Protein AF-A0A7S9DZ00-F1 (afdb_monomer_lite)

Sequence (325 aa):
MKSLDVVNGHVDAVPHQVNADFAEMVKDGAFKKVSASWYMPDHPGNPKPGAMYLRHVGFLGAQPPAIKGLRGAEFAEDEDHDSLIVNFEESLADAITLDGIGGVFKRLREFLIDKFSREEADAVVPDYVIQDLQDAAKHKAVNAEPFLPHNYNENQTGEPMTLEELQAQVAQLQADNATLTATNAQLTTDNANFAEQKKAIRTQAIEAGLDKLIADGKLASGNKAQALAFCEAMEAGAQMFEFGEGDEKTQATGADALITFLGTQSAVDFKEQSAGERIPAKPFTAQELAAKALEFQEAEKAQGRVIHISQAVNAVQKQQLEQAE

Organism: NCBI:txid2785918

pLDDT: mean 75.0, std 16.8, range [32.34, 96.25]

Foldseek 3Di:
DPDWDQDPNDIDDDDPDDDPVRVVCVVVCQQVKKKWKWADLCHPPHPHHNDIGTDDIDGDHHDDPPDPPDDPPPPPPPVPVGMDMDIPDLALVQLVVLLVVLVVLVVVLVVCVVVHPNVVSCVVRNPVVSVVSNVVSVVSNVPHDPPPPPPPPVPPPDDDDDPVNVVVVVVVVVVVVVVVVVVVVVVVVVVVVVVVVVLVVVLVVLLVLLVVCVVVLLDPPVCSVVLSVVLSVQPVPVDWDWDDDDPPIDTDGPSRVVSVVSVPDDRPPPPPPPVPPLPLQPDDDPVRLQVQLVVQQVVCVVVVHHDDSVVSSVVVVVVSNVVSD

Structure (mmCIF, N/CA/C/O backbone):
data_AF-A0A7S9DZ00-F1
#
_entry.id   AF-A0A7S9DZ00-F1
#
loop_
_atom_site.group_PDB
_atom_site.id
_atom_site.type_symbol
_atom_site.label_atom_id
_atom_site.label_alt_id
_atom_site.label_comp_id
_atom_site.label_asym_id
_atom_site.label_entity_id
_atom_site.label_seq_id
_atom_site.pdbx_PDB_ins_code
_atom_site.Cartn_x
_atom_site.Cartn_y
_atom_site.Cartn_z
_atom_site.occupancy
_atom_site.B_iso_or_equiv
_atom_site.auth_seq_id
_atom_site.auth_comp_id
_atom_site.auth_asym_id
_atom_site.auth_atom_id
_atom_site.pdbx_PDB_model_num
ATOM 1 N N . MET A 1 1 ? -31.127 -35.474 23.832 1.00 62.62 1 MET A N 1
ATOM 2 C CA . MET A 1 1 ? -32.342 -34.806 24.355 1.00 62.62 1 MET A CA 1
ATOM 3 C C . MET A 1 1 ? -33.435 -35.835 24.580 1.00 62.62 1 MET A C 1
ATOM 5 O O . MET A 1 1 ? -33.375 -36.885 23.953 1.00 62.62 1 MET A O 1
ATOM 9 N N . LYS A 1 2 ? -34.374 -35.567 25.491 1.00 62.88 2 LYS A N 1
ATOM 10 C CA . LYS A 1 2 ? -35.518 -36.433 25.806 1.00 62.88 2 LYS A CA 1
ATOM 11 C C . LYS A 1 2 ? -36.761 -36.070 24.982 1.00 62.88 2 LYS A C 1
ATOM 13 O O . LYS A 1 2 ? -37.421 -36.980 24.497 1.00 62.88 2 LYS A O 1
ATOM 18 N N . SER A 1 3 ? -37.042 -34.782 24.783 1.00 71.44 3 SER A N 1
ATOM 19 C CA . SER A 1 3 ? -38.054 -34.290 23.835 1.00 71.44 3 SER A CA 1
ATOM 20 C C . SER A 1 3 ? -37.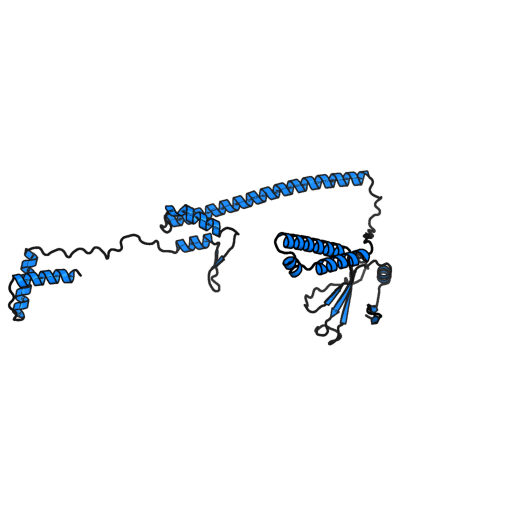683 -32.903 23.305 1.00 71.44 3 SER A C 1
ATOM 22 O O . SER A 1 3 ? -36.816 -32.230 23.869 1.00 71.44 3 SER A O 1
ATOM 24 N N . LEU A 1 4 ? -38.303 -32.526 22.189 1.00 72.81 4 LEU A N 1
ATOM 25 C CA . LEU A 1 4 ? -38.222 -31.211 21.565 1.00 72.81 4 LEU A CA 1
ATOM 26 C C . LEU A 1 4 ? -39.632 -30.876 21.077 1.00 72.81 4 LEU A C 1
ATOM 28 O O . LEU A 1 4 ? -40.142 -31.562 20.191 1.00 72.81 4 LEU A O 1
ATOM 32 N N . ASP A 1 5 ? -40.242 -29.858 21.662 1.00 76.00 5 ASP A N 1
ATOM 33 C CA . ASP A 1 5 ? -41.642 -29.506 21.457 1.00 76.00 5 ASP A CA 1
ATOM 34 C C . ASP A 1 5 ? -41.750 -28.027 21.066 1.00 76.00 5 ASP A C 1
ATOM 36 O O . ASP A 1 5 ? -40.963 -27.196 21.510 1.00 76.00 5 ASP A O 1
ATOM 40 N N . VAL A 1 6 ? -42.710 -27.682 20.206 1.00 72.81 6 VAL A N 1
ATOM 41 C CA . VAL A 1 6 ? -43.002 -26.280 19.873 1.00 72.81 6 VAL A CA 1
ATOM 42 C C . VAL A 1 6 ? -44.243 -25.867 20.647 1.00 72.81 6 VAL A C 1
ATOM 44 O O . VAL A 1 6 ? -45.344 -26.336 20.354 1.00 72.81 6 VAL A O 1
ATOM 47 N N . VAL A 1 7 ? -44.071 -24.996 21.637 1.00 70.56 7 VAL A N 1
ATOM 48 C CA . VAL A 1 7 ? -45.139 -24.541 22.531 1.00 70.56 7 VAL A CA 1
ATOM 49 C C . VAL A 1 7 ? -45.254 -23.025 22.409 1.00 70.56 7 VAL A C 1
ATOM 51 O O . VAL A 1 7 ? -44.295 -22.298 22.634 1.00 70.56 7 VAL A O 1
ATOM 54 N N . ASN A 1 8 ? -46.432 -22.527 22.019 1.00 60.72 8 ASN A N 1
ATOM 55 C CA . ASN A 1 8 ? -46.719 -21.088 21.889 1.00 60.72 8 ASN A CA 1
ATOM 56 C C . ASN A 1 8 ? -45.723 -20.299 21.008 1.00 60.72 8 ASN A C 1
ATOM 58 O O . ASN A 1 8 ? -45.451 -19.135 21.277 1.00 60.72 8 ASN A O 1
ATOM 62 N N . GLY A 1 9 ? -45.176 -20.923 19.958 1.00 62.88 9 GLY A N 1
ATOM 63 C CA . GLY A 1 9 ? -44.187 -20.290 19.073 1.00 62.88 9 GLY A CA 1
ATOM 64 C C . GLY A 1 9 ? -42.746 -20.314 19.598 1.00 62.88 9 GLY A C 1
ATOM 65 O O . GLY A 1 9 ? -41.853 -19.821 18.915 1.00 62.88 9 GLY A O 1
ATOM 66 N N . HIS A 1 10 ? -42.507 -20.927 20.759 1.00 58.19 10 HIS A N 1
ATOM 67 C CA . HIS A 1 10 ? -41.181 -21.178 21.316 1.00 58.19 10 HIS A CA 1
ATOM 68 C C . HIS A 1 10 ? -40.795 -22.649 21.154 1.00 58.19 10 HIS A C 1
ATOM 70 O O . HIS A 1 10 ? -41.655 -23.529 21.097 1.00 58.19 10 HIS A O 1
ATOM 76 N N . VAL A 1 11 ? -39.492 -22.909 21.048 1.00 70.75 11 VAL A N 1
ATOM 77 C CA . VAL A 1 11 ? -38.936 -24.262 20.974 1.00 70.75 11 VAL A CA 1
ATOM 78 C C . VAL A 1 11 ? -38.487 -24.671 22.372 1.00 70.75 11 VAL A C 1
ATOM 80 O O . VAL A 1 11 ? -37.477 -24.175 22.870 1.00 70.75 11 VAL A O 1
ATOM 83 N N . ASP A 1 12 ? -39.217 -25.602 22.973 1.00 73.38 12 ASP A N 1
ATOM 84 C CA . ASP A 1 12 ? -38.919 -26.169 24.281 1.00 73.38 12 ASP A CA 1
ATOM 85 C C . ASP A 1 12 ? -38.123 -27.459 24.110 1.00 73.38 12 ASP A C 1
ATOM 87 O O . ASP A 1 12 ? -38.528 -28.395 23.417 1.00 73.38 12 ASP A O 1
ATOM 91 N N . ALA A 1 13 ? -36.963 -27.518 24.753 1.00 72.94 13 ALA A N 1
ATOM 92 C CA . ALA A 1 13 ? -36.009 -28.596 24.569 1.00 72.94 13 ALA A CA 1
ATOM 93 C C . ALA A 1 13 ? -35.703 -29.246 25.926 1.00 72.94 13 ALA A C 1
ATOM 95 O O . ALA A 1 13 ? -35.143 -28.609 26.819 1.00 72.94 13 ALA A O 1
ATOM 96 N N . VAL A 1 14 ? -36.077 -30.519 26.102 1.00 75.06 14 VAL A N 1
ATOM 97 C CA . VAL A 1 14 ? -35.919 -31.229 27.380 1.00 75.06 14 VAL A CA 1
ATOM 98 C C . VAL A 1 14 ? -34.631 -32.058 27.354 1.00 75.06 14 VAL A C 1
ATOM 100 O O . VAL A 1 14 ? -34.556 -33.069 26.642 1.00 75.06 14 VAL A O 1
ATOM 103 N N . PRO A 1 15 ? -33.592 -31.692 28.124 1.00 69.56 15 PRO A N 1
ATOM 104 C CA . PRO A 1 15 ? -32.364 -32.476 28.207 1.00 69.56 15 PRO A CA 1
ATOM 105 C C . PRO A 1 15 ? -32.609 -33.843 28.868 1.00 69.56 15 PRO A C 1
ATOM 107 O O . PRO A 1 15 ? -33.493 -34.019 29.700 1.00 69.56 15 PRO A O 1
ATOM 110 N N . HIS A 1 16 ? -31.818 -34.848 28.477 1.00 66.12 16 HIS A N 1
ATOM 111 C CA . HIS A 1 16 ? -31.951 -36.211 29.014 1.00 66.12 16 HIS A CA 1
ATOM 112 C C . HIS A 1 16 ? -31.284 -36.361 30.390 1.00 66.12 16 HIS A C 1
ATOM 114 O O . HIS A 1 16 ? -31.774 -37.091 31.247 1.00 66.12 16 HIS A O 1
ATOM 120 N N . GLN A 1 17 ? -30.163 -35.671 30.592 1.00 66.38 17 GLN A N 1
ATOM 121 C CA . GLN A 1 17 ? -29.412 -35.607 31.841 1.00 66.38 17 GLN A CA 1
ATOM 122 C C . GLN A 1 17 ? -28.934 -34.171 32.020 1.00 66.38 17 GLN A C 1
ATOM 124 O O . GLN A 1 17 ? -28.473 -33.555 31.060 1.00 66.38 17 GLN A O 1
ATOM 129 N N . VAL A 1 18 ? -29.058 -33.653 33.238 1.00 69.56 18 VAL A N 1
ATOM 130 C CA . VAL A 1 18 ? -28.593 -32.318 33.617 1.00 69.56 18 VAL A CA 1
ATOM 131 C C . VAL A 1 18 ? -27.864 -32.452 34.945 1.00 69.56 18 VAL A C 1
ATOM 133 O O . VAL A 1 18 ? -28.342 -33.147 35.841 1.00 69.56 18 VAL A O 1
ATOM 136 N N . ASN A 1 19 ? -26.692 -31.833 35.056 1.00 74.62 19 ASN A N 1
ATOM 137 C CA . ASN A 1 19 ? -25.989 -31.719 36.329 1.00 74.62 19 ASN A CA 1
ATOM 138 C C . ASN A 1 19 ? -26.750 -30.740 37.249 1.00 74.62 19 ASN A C 1
ATOM 140 O O . ASN A 1 19 ? -27.279 -29.742 36.766 1.00 74.62 19 ASN A O 1
ATOM 144 N N . ALA A 1 20 ? -26.821 -31.033 38.550 1.00 73.38 20 ALA A N 1
ATOM 145 C CA . ALA A 1 20 ? -27.594 -30.230 39.500 1.00 73.38 20 ALA A CA 1
ATOM 146 C C . ALA A 1 20 ? -27.096 -28.775 39.594 1.00 73.38 20 ALA A C 1
ATOM 148 O O . ALA A 1 20 ? -27.911 -27.862 39.504 1.00 73.38 20 ALA A O 1
ATOM 149 N N . ASP A 1 21 ? -25.780 -28.565 39.650 1.00 68.50 21 ASP A N 1
ATOM 150 C CA . ASP A 1 21 ? -25.159 -27.236 39.723 1.00 68.50 21 ASP A CA 1
ATOM 151 C C . ASP A 1 21 ? -25.441 -26.434 38.445 1.00 68.50 21 ASP A C 1
ATOM 153 O O . ASP A 1 21 ? -25.768 -25.251 38.485 1.00 68.50 21 ASP A O 1
ATOM 157 N N . PHE A 1 22 ? -25.396 -27.097 37.284 1.00 70.00 22 PHE A N 1
ATOM 158 C CA . PHE A 1 22 ? -25.765 -26.473 36.012 1.00 70.00 22 PHE A CA 1
ATOM 159 C C . PHE A 1 22 ? -27.258 -26.112 35.956 1.00 70.00 22 PHE A C 1
ATOM 161 O O . PHE A 1 22 ? -27.615 -25.054 35.444 1.00 70.00 22 PHE A O 1
ATOM 168 N N . ALA A 1 23 ? -28.140 -26.967 36.484 1.00 72.88 23 ALA A N 1
ATOM 169 C CA . ALA A 1 23 ? -29.573 -26.690 36.532 1.00 72.88 23 ALA A CA 1
ATOM 170 C C . ALA A 1 23 ? -29.892 -25.477 37.421 1.00 72.88 23 ALA A C 1
ATOM 172 O O . ALA A 1 23 ? -30.744 -24.669 37.052 1.00 72.88 23 ALA A O 1
ATOM 173 N N . GLU A 1 24 ? -29.194 -25.328 38.551 1.00 70.56 24 GLU A N 1
ATOM 174 C CA . GLU A 1 24 ? -29.293 -24.138 39.401 1.00 70.56 24 GLU A CA 1
ATOM 175 C C . GLU A 1 24 ? -28.754 -22.897 38.685 1.00 70.56 24 GLU A C 1
ATOM 177 O O . GLU A 1 24 ? -29.472 -21.911 38.586 1.00 70.56 24 GLU A O 1
ATOM 182 N N . MET A 1 25 ? -27.586 -22.966 38.039 1.00 65.50 25 MET A N 1
ATOM 183 C CA . MET A 1 25 ? -27.035 -21.841 37.268 1.00 65.50 25 MET A CA 1
ATOM 184 C C . MET A 1 25 ? -27.939 -21.382 36.111 1.00 65.50 25 MET A C 1
ATOM 186 O O . MET A 1 25 ? -28.046 -20.185 35.844 1.00 65.50 25 MET A O 1
ATOM 190 N N . VAL A 1 26 ? -28.607 -22.308 35.414 1.00 68.88 26 VAL A N 1
ATOM 191 C CA . VAL A 1 26 ? -29.599 -21.962 34.380 1.00 68.88 26 VAL A CA 1
ATOM 192 C C . VAL A 1 26 ? -30.829 -21.306 35.007 1.00 68.88 26 VAL A C 1
ATOM 194 O O . VAL A 1 26 ? -31.325 -20.314 34.476 1.00 68.88 26 VAL A O 1
ATOM 197 N N . LYS A 1 27 ? -31.305 -21.819 36.147 1.00 70.94 27 LYS A N 1
ATOM 198 C CA . LYS A 1 27 ? -32.449 -21.256 36.878 1.00 70.94 27 LYS A CA 1
ATOM 199 C C . LYS A 1 27 ? -32.151 -19.865 37.451 1.00 70.94 27 LYS A C 1
ATOM 201 O O . LYS A 1 27 ? -33.034 -19.012 37.438 1.00 70.94 27 LYS A O 1
ATOM 206 N N . ASP A 1 28 ? -30.918 -19.638 37.886 1.00 69.00 28 ASP A N 1
ATOM 207 C CA . ASP A 1 28 ? -30.427 -18.374 38.440 1.00 69.00 28 ASP A CA 1
ATOM 208 C C . ASP A 1 28 ? -30.023 -17.367 37.346 1.00 69.00 28 ASP A C 1
ATOM 210 O O . ASP A 1 28 ? -29.590 -16.254 37.641 1.00 69.00 28 ASP A O 1
ATOM 214 N N . GLY A 1 29 ? -30.173 -17.731 36.065 1.00 64.38 29 GLY A N 1
ATOM 215 C CA . GLY A 1 29 ? -29.914 -16.839 34.934 1.00 64.38 29 GLY A CA 1
ATOM 216 C C . GLY A 1 29 ? -28.429 -16.566 34.672 1.00 64.38 29 GLY A C 1
ATOM 217 O O . GLY A 1 29 ? -28.091 -15.571 34.029 1.00 64.38 29 GLY A O 1
ATOM 218 N N . ALA A 1 30 ? -27.527 -17.439 35.135 1.00 64.12 30 ALA A N 1
ATOM 219 C CA . ALA A 1 30 ? -26.082 -17.287 34.946 1.00 64.12 30 ALA A CA 1
ATOM 220 C C . ALA A 1 30 ? -25.666 -17.353 33.462 1.00 64.12 30 ALA A C 1
ATOM 222 O O . ALA A 1 30 ? -24.668 -16.757 33.055 1.00 64.12 30 ALA A O 1
ATOM 223 N N . PHE A 1 31 ? -26.447 -18.046 32.630 1.00 63.91 31 PHE A N 1
ATOM 224 C CA . PHE A 1 31 ? -26.209 -18.172 31.194 1.00 63.91 31 PHE A CA 1
ATOM 225 C C . PHE A 1 31 ? -27.125 -17.232 30.410 1.00 63.91 31 PHE A C 1
ATOM 227 O O . PHE A 1 31 ? -28.234 -17.596 30.027 1.00 63.91 31 PHE A O 1
ATOM 234 N N . LYS A 1 32 ? -26.646 -16.008 30.168 1.00 61.62 32 LYS A N 1
ATOM 235 C CA . LYS A 1 32 ? -27.419 -14.964 29.474 1.00 61.62 32 LYS A CA 1
ATOM 236 C C . LYS A 1 32 ? -27.574 -15.202 27.973 1.00 61.62 32 LYS A C 1
ATOM 238 O O . LYS A 1 32 ? -28.517 -14.693 27.381 1.00 61.62 32 LYS A O 1
ATOM 243 N N . LYS A 1 33 ? -26.655 -15.946 27.352 1.00 64.31 33 LYS A N 1
ATOM 244 C CA . LYS A 1 33 ? -26.698 -16.241 25.919 1.00 64.31 33 LYS A CA 1
ATOM 245 C C . LYS A 1 33 ? -26.966 -17.720 25.723 1.00 64.31 33 LYS A C 1
ATOM 247 O O . LYS A 1 33 ? -26.139 -18.555 26.085 1.00 64.31 33 LYS A O 1
ATOM 252 N N . VAL A 1 34 ? -28.114 -18.030 25.138 1.00 69.94 34 VAL A N 1
ATOM 253 C CA . VAL A 1 34 ? -28.475 -19.392 24.750 1.00 69.94 34 VAL A CA 1
ATOM 254 C C . VAL A 1 34 ? -28.556 -19.429 23.232 1.00 69.94 34 VAL A C 1
ATOM 256 O O . VAL A 1 34 ? -29.264 -18.627 22.625 1.00 69.94 34 VAL A O 1
ATOM 259 N N . SER A 1 35 ? -27.806 -20.330 22.609 1.00 68.50 35 SER A N 1
ATOM 260 C CA . SER A 1 35 ? -27.828 -20.546 21.164 1.00 68.50 35 SER A CA 1
ATOM 261 C C . SER A 1 35 ? -28.183 -21.991 20.855 1.00 68.50 35 SER A C 1
ATOM 263 O O . SER A 1 35 ? -27.880 -22.907 21.620 1.00 68.50 35 SER A O 1
ATOM 265 N N . ALA A 1 36 ? -28.845 -22.208 19.725 1.00 73.56 36 ALA A N 1
ATOM 266 C CA . ALA A 1 36 ? -29.184 -23.541 19.248 1.00 73.56 36 ALA A CA 1
ATOM 267 C C . ALA A 1 36 ? -28.526 -23.781 17.888 1.00 73.56 36 ALA A C 1
ATOM 269 O O . ALA A 1 36 ? -28.677 -22.974 16.969 1.00 73.56 36 ALA A O 1
ATOM 270 N N . SER A 1 37 ? -27.810 -24.897 17.768 1.00 72.31 37 SER A N 1
ATOM 271 C CA . SER A 1 37 ? -27.223 -25.366 16.514 1.00 72.31 37 SER A CA 1
ATOM 272 C C . SER A 1 37 ? -28.051 -26.517 15.959 1.00 72.31 37 SER A C 1
ATOM 274 O O . SER A 1 37 ? -28.384 -27.460 16.686 1.00 72.31 37 SER A O 1
ATOM 276 N N . TRP A 1 38 ? -28.370 -26.452 14.670 1.00 76.75 38 TRP A N 1
ATOM 277 C CA . TRP A 1 38 ? -29.240 -27.408 13.991 1.00 76.75 38 TRP A CA 1
ATOM 278 C C . TRP A 1 38 ? -28.519 -28.092 12.832 1.00 76.75 38 TRP A C 1
ATOM 280 O O . TRP A 1 38 ? -27.794 -27.448 12.077 1.00 76.75 38 TRP A O 1
ATOM 290 N N . TYR A 1 39 ? -28.776 -29.389 12.660 1.00 76.62 39 TYR A N 1
ATOM 291 C CA . TYR A 1 39 ? -28.548 -30.068 11.390 1.00 76.62 39 TYR A CA 1
ATOM 292 C C . TYR A 1 39 ? -29.678 -29.728 10.421 1.00 76.62 39 TYR A C 1
ATOM 294 O O . TYR A 1 39 ? -30.860 -29.845 10.770 1.00 76.62 39 TYR A O 1
ATOM 302 N N . MET A 1 40 ? -29.311 -29.352 9.198 1.00 78.94 40 MET A N 1
ATOM 303 C CA . MET A 1 40 ? -30.264 -29.162 8.108 1.00 78.94 40 MET A CA 1
ATOM 304 C C . MET A 1 40 ? -30.851 -30.501 7.626 1.00 78.94 40 MET A C 1
ATOM 306 O O . MET A 1 40 ? -30.222 -31.550 7.810 1.00 78.94 40 MET A O 1
ATOM 310 N N . PRO A 1 41 ? -32.050 -30.499 7.005 1.00 79.06 41 PRO A N 1
ATOM 311 C CA . PRO A 1 41 ? -32.715 -31.715 6.523 1.00 79.06 41 PRO A CA 1
ATOM 312 C C . PRO A 1 41 ? -31.854 -32.586 5.600 1.00 79.06 41 PRO A C 1
ATOM 314 O O . PRO A 1 41 ? -31.958 -33.811 5.663 1.00 79.06 41 PRO A O 1
ATOM 317 N N . ASP A 1 42 ? -30.993 -31.951 4.804 1.00 78.19 42 ASP A N 1
ATOM 318 C CA . ASP A 1 42 ? -30.166 -32.593 3.777 1.00 78.19 42 ASP A CA 1
ATOM 319 C C . ASP A 1 42 ? -28.748 -32.941 4.269 1.00 78.19 42 ASP A C 1
ATOM 321 O O . ASP A 1 42 ? -27.953 -33.521 3.532 1.00 78.19 42 ASP A O 1
ATOM 325 N N . HIS A 1 43 ? -28.420 -32.621 5.527 1.00 74.44 43 HIS A N 1
ATOM 326 C CA . HIS A 1 43 ? -27.077 -32.818 6.063 1.00 74.44 43 HIS A CA 1
ATOM 327 C C . HIS A 1 43 ? -26.769 -34.322 6.243 1.00 74.44 43 HIS A C 1
ATOM 329 O O . HIS A 1 43 ? -27.526 -35.019 6.928 1.00 74.44 43 HIS A O 1
ATOM 335 N N . PRO A 1 44 ? -25.639 -34.846 5.724 1.00 75.31 44 PRO A N 1
ATOM 336 C CA . PRO A 1 44 ? -25.329 -36.283 5.739 1.00 75.31 44 PRO A CA 1
ATOM 337 C C . PRO A 1 44 ? -25.175 -36.855 7.157 1.00 75.31 44 PRO A C 1
ATOM 339 O O . PRO A 1 44 ? -25.462 -38.024 7.400 1.00 75.31 44 PRO A O 1
ATOM 342 N N . GLY A 1 45 ? -24.757 -36.016 8.109 1.00 73.88 45 GLY A N 1
ATOM 343 C CA . GLY A 1 45 ? -24.679 -36.342 9.536 1.00 73.88 45 GLY A CA 1
ATOM 344 C C . GLY A 1 45 ? -25.974 -36.132 10.333 1.00 73.88 45 GLY A C 1
ATOM 345 O O . GLY A 1 45 ? -25.939 -36.260 11.555 1.00 73.88 45 GLY A O 1
ATOM 346 N N . ASN A 1 46 ? -27.095 -35.770 9.696 1.00 78.25 46 ASN A N 1
ATOM 347 C CA . ASN A 1 46 ? -28.362 -35.552 10.393 1.00 78.25 46 ASN A CA 1
ATOM 348 C C . ASN A 1 46 ? -28.955 -36.898 10.862 1.00 78.25 46 ASN A C 1
ATOM 350 O O . ASN A 1 46 ? -29.299 -37.736 10.026 1.00 78.25 46 ASN A O 1
ATOM 354 N N . PRO A 1 47 ? -29.155 -37.112 12.179 1.00 76.62 47 PRO A N 1
ATOM 355 C CA . PRO A 1 47 ? -29.763 -38.340 12.697 1.00 76.62 47 PRO A CA 1
ATOM 356 C C . PRO A 1 47 ? -31.199 -38.582 12.210 1.00 76.62 47 PRO A C 1
ATOM 358 O O . PRO A 1 47 ? -31.702 -39.702 12.308 1.00 76.62 47 PRO A O 1
ATOM 361 N N . LYS A 1 48 ? -31.874 -37.543 11.704 1.00 77.69 48 LYS A N 1
ATOM 362 C CA . LYS A 1 48 ? -33.219 -37.606 11.132 1.00 77.69 48 LYS A CA 1
ATOM 363 C C . LYS A 1 48 ? -33.252 -36.911 9.759 1.00 77.69 48 LYS A C 1
ATOM 365 O O . LYS A 1 48 ? -33.707 -35.770 9.668 1.00 77.69 48 LYS A O 1
ATOM 370 N N . PRO A 1 49 ? -32.807 -37.596 8.689 1.00 76.81 49 PRO A N 1
ATOM 371 C CA . PRO A 1 49 ? -32.827 -37.047 7.335 1.00 76.81 49 PRO A CA 1
ATOM 372 C C . PRO A 1 49 ? -34.232 -36.584 6.919 1.00 76.81 49 PRO A C 1
ATOM 374 O O . PRO A 1 49 ? -35.227 -37.245 7.229 1.00 76.81 49 PRO A O 1
ATOM 377 N N . GLY A 1 50 ? -34.316 -35.447 6.226 1.00 74.06 50 GLY A N 1
ATOM 378 C CA . GLY A 1 50 ? -35.577 -34.853 5.764 1.00 74.06 50 GLY A CA 1
ATOM 379 C C . GLY A 1 50 ? -36.301 -33.957 6.780 1.00 74.06 50 GLY A C 1
ATOM 380 O O . GLY A 1 50 ? -37.355 -33.411 6.461 1.00 74.06 50 GLY A O 1
ATOM 381 N N . ALA A 1 51 ? -35.755 -33.758 7.984 1.00 78.00 51 ALA A N 1
ATOM 382 C CA . ALA A 1 51 ? -36.244 -32.775 8.954 1.00 78.00 51 ALA A CA 1
ATOM 383 C C . ALA A 1 51 ? -35.074 -32.078 9.664 1.00 78.00 51 ALA A C 1
ATOM 385 O O . ALA A 1 51 ? -34.024 -32.683 9.859 1.00 78.00 51 ALA A O 1
ATOM 386 N N . MET A 1 52 ? -35.249 -30.824 10.093 1.00 74.19 52 MET A N 1
ATOM 387 C CA . MET A 1 52 ? -34.246 -30.161 10.937 1.00 74.19 52 MET A CA 1
ATOM 388 C C . MET A 1 52 ? -34.101 -30.906 12.269 1.00 74.19 52 MET A C 1
ATOM 390 O O . MET A 1 52 ? -35.102 -31.289 12.883 1.00 74.19 52 MET A O 1
ATOM 394 N N . TYR A 1 53 ? -32.865 -31.101 12.726 1.00 78.12 53 TYR A N 1
ATOM 395 C CA . TYR A 1 53 ? -32.573 -31.819 13.968 1.00 78.12 53 TYR A CA 1
ATOM 396 C C . TYR A 1 53 ? -31.656 -31.000 14.876 1.00 78.12 53 TYR A C 1
ATOM 398 O O . TYR A 1 53 ? -30.597 -30.545 14.449 1.00 78.12 53 TYR A O 1
ATOM 406 N N . LEU A 1 54 ? -32.050 -30.811 16.139 1.00 77.25 54 LEU A N 1
ATOM 407 C CA . LEU A 1 54 ? -31.274 -30.034 17.108 1.00 77.25 54 LEU A CA 1
ATOM 408 C C . LEU A 1 54 ? -29.980 -30.779 17.465 1.00 77.25 54 LEU A C 1
ATOM 410 O O . LEU A 1 54 ? -30.023 -31.861 18.053 1.00 77.25 54 LEU A O 1
ATOM 414 N N . ARG A 1 55 ? -28.830 -30.191 17.122 1.00 75.81 55 ARG A N 1
ATOM 415 C CA . ARG A 1 55 ? -27.498 -30.760 17.363 1.00 75.81 55 ARG A CA 1
ATOM 416 C C . ARG A 1 55 ? -27.059 -30.517 18.801 1.00 75.81 55 ARG A C 1
ATOM 418 O O . ARG A 1 55 ? -26.806 -31.467 19.538 1.00 75.81 55 ARG A O 1
ATOM 425 N N . HIS A 1 56 ? -26.983 -29.253 19.208 1.00 72.31 56 HIS A N 1
ATOM 426 C CA . HIS A 1 56 ? -26.658 -28.869 20.579 1.00 72.31 56 HIS A CA 1
ATOM 427 C C . HIS A 1 56 ? -27.274 -27.515 20.939 1.00 72.31 56 HIS A C 1
ATOM 429 O O . HIS A 1 56 ? -27.574 -26.703 20.064 1.00 72.31 56 HIS A O 1
ATOM 435 N N . VAL A 1 57 ? -27.445 -27.289 22.243 1.00 72.00 57 VAL A N 1
ATOM 436 C CA . VAL A 1 57 ? -27.791 -25.984 22.815 1.00 72.00 57 VAL A CA 1
ATOM 437 C C . VAL A 1 57 ? -26.559 -25.478 23.554 1.00 72.00 57 VAL A C 1
ATOM 439 O O . VAL A 1 57 ? -26.092 -26.129 24.489 1.00 72.00 57 VAL A O 1
ATOM 442 N N . GLY A 1 58 ? -26.000 -24.369 23.084 1.00 67.69 58 GLY A N 1
ATOM 443 C CA . GLY A 1 58 ? -24.872 -23.691 23.703 1.00 67.69 58 GLY A CA 1
ATOM 444 C C . GLY A 1 58 ? -25.356 -22.692 24.747 1.00 67.69 58 GLY A C 1
ATOM 445 O O . GLY A 1 58 ? -26.300 -21.945 24.504 1.00 67.69 58 GLY A O 1
ATOM 446 N N . PHE A 1 59 ? -24.693 -22.669 25.899 1.00 67.44 59 PHE A N 1
ATOM 447 C CA . PHE A 1 59 ? -24.920 -21.694 26.963 1.00 67.44 59 PHE A CA 1
ATOM 448 C C . PHE A 1 59 ? -23.629 -20.895 27.154 1.00 67.44 59 PHE A C 1
ATOM 450 O O . PHE A 1 59 ? -22.592 -21.458 27.501 1.00 67.44 59 PHE A O 1
ATOM 457 N N . LEU A 1 60 ? -23.676 -19.592 26.889 1.00 63.72 60 LEU A N 1
ATOM 458 C CA . LEU A 1 60 ? -22.526 -18.693 26.885 1.00 63.72 60 LEU A CA 1
ATOM 459 C C . LEU A 1 60 ? -22.761 -17.553 27.889 1.00 63.72 60 LEU A C 1
ATOM 461 O O . LEU A 1 60 ? -23.830 -16.941 27.925 1.00 63.72 60 LEU A O 1
ATOM 465 N N . GLY A 1 61 ? -21.758 -17.268 28.724 1.00 54.28 61 GLY A N 1
ATOM 466 C CA . GLY A 1 61 ? -21.792 -16.131 29.656 1.00 54.28 61 GLY A CA 1
ATOM 467 C C . GLY A 1 61 ? -21.376 -16.418 31.101 1.00 54.28 61 GLY A C 1
ATOM 468 O O . GLY A 1 61 ? -21.092 -15.463 31.814 1.00 54.28 61 GLY A O 1
ATOM 469 N N . ALA A 1 62 ? -21.267 -17.682 31.520 1.00 53.38 62 ALA A N 1
ATOM 470 C CA . ALA A 1 62 ? -20.691 -18.047 32.817 1.00 53.38 62 ALA A CA 1
ATOM 471 C C . ALA A 1 62 ? -19.381 -18.821 32.620 1.00 53.38 62 ALA A C 1
ATOM 473 O O . ALA A 1 62 ? -19.287 -19.660 31.719 1.00 53.38 62 ALA A O 1
ATOM 474 N N . GLN A 1 63 ? -18.368 -18.552 33.453 1.00 48.25 63 GLN A N 1
ATOM 475 C CA . GLN A 1 63 ? -17.188 -19.413 33.515 1.00 48.25 63 GLN A CA 1
ATOM 476 C C . GLN A 1 63 ? -17.662 -20.800 33.988 1.00 48.25 63 GLN A C 1
ATOM 478 O O . GLN A 1 63 ? -18.295 -20.875 35.043 1.00 48.25 63 GLN A O 1
ATOM 483 N N . PRO A 1 64 ? -17.421 -21.890 33.233 1.00 45.22 64 PRO A N 1
ATOM 484 C CA . PRO A 1 64 ? -17.911 -23.201 33.632 1.00 45.22 64 PRO A CA 1
ATOM 485 C C . PRO A 1 64 ? -17.299 -23.570 34.992 1.00 45.22 64 PRO A C 1
ATOM 487 O O . PRO A 1 64 ? -16.073 -23.481 35.134 1.00 45.22 64 PRO A O 1
ATOM 490 N N . PRO A 1 65 ? -18.102 -23.978 35.994 1.00 46.69 65 PRO A N 1
ATOM 491 C CA . PRO A 1 65 ? -17.557 -24.472 37.251 1.00 46.69 65 PRO A CA 1
ATOM 492 C C . PRO A 1 65 ? -16.619 -25.643 36.950 1.00 46.69 65 PRO A C 1
ATOM 494 O O . PRO A 1 65 ? -16.892 -26.461 36.067 1.00 46.69 65 PRO A O 1
ATOM 497 N N . ALA A 1 66 ? -15.490 -25.716 37.657 1.00 43.00 66 ALA A N 1
ATOM 498 C CA . ALA A 1 66 ? -14.488 -26.759 37.460 1.00 43.00 66 ALA A CA 1
ATOM 499 C C . ALA A 1 66 ? -15.017 -28.120 37.951 1.00 43.00 66 ALA A C 1
ATOM 501 O O . ALA A 1 66 ? -14.640 -28.617 39.013 1.00 43.00 66 ALA A O 1
ATOM 502 N N . ILE A 1 67 ? -15.913 -28.741 37.182 1.00 46.56 67 ILE A N 1
ATOM 503 C CA . ILE A 1 67 ? -16.446 -30.068 37.479 1.00 46.56 67 ILE A CA 1
ATOM 504 C C . ILE A 1 67 ? -15.369 -31.089 37.109 1.00 46.56 67 ILE A C 1
ATOM 506 O O . ILE A 1 67 ? -15.115 -31.384 35.938 1.00 46.56 67 ILE A O 1
ATOM 510 N N . LYS A 1 68 ? -14.714 -31.645 38.129 1.00 42.03 68 LYS A N 1
ATOM 511 C CA . LYS A 1 68 ? -13.698 -32.688 37.974 1.00 42.03 68 LYS A CA 1
ATOM 512 C C . LYS A 1 68 ? -14.325 -33.933 37.330 1.00 42.03 68 LYS A C 1
ATOM 514 O O . LYS A 1 68 ? -15.077 -34.652 37.978 1.00 42.03 68 LYS A O 1
ATOM 519 N N . GLY A 1 69 ? -13.988 -34.193 36.065 1.00 48.91 69 GLY A N 1
ATOM 520 C CA . GLY A 1 69 ? -14.415 -35.387 35.323 1.00 48.91 69 GLY A CA 1
ATOM 521 C C . GLY A 1 69 ? -15.445 -35.154 34.214 1.00 48.91 69 GLY A C 1
ATOM 522 O O . GLY A 1 69 ? -15.816 -36.118 33.546 1.00 48.91 69 GLY A O 1
ATOM 523 N N . LEU A 1 70 ? -15.879 -33.914 33.965 1.00 41.53 70 LEU A N 1
ATOM 524 C CA . LEU A 1 70 ? -16.631 -33.610 32.748 1.00 41.53 70 LEU A CA 1
ATOM 525 C C . LEU A 1 70 ? -15.647 -33.529 31.575 1.00 41.53 70 LEU A C 1
ATOM 527 O O . LEU A 1 70 ? -14.703 -32.738 31.605 1.00 41.53 70 LEU A O 1
ATOM 531 N N . ARG A 1 71 ? -15.841 -34.358 30.544 1.00 40.75 71 ARG A N 1
ATOM 532 C CA . ARG A 1 71 ? -15.126 -34.185 29.275 1.00 40.75 71 ARG A CA 1
ATOM 533 C C . ARG A 1 71 ? -15.515 -32.798 28.761 1.00 40.75 71 ARG A C 1
ATOM 535 O O . ARG A 1 71 ? -16.710 -32.533 28.627 1.00 40.75 71 ARG A O 1
ATOM 542 N N . GLY A 1 72 ? -14.535 -31.910 28.578 1.00 36.59 72 GLY A N 1
ATOM 543 C CA . GLY A 1 72 ? -14.788 -30.581 28.025 1.00 36.59 72 GLY A CA 1
ATOM 544 C C . GLY A 1 72 ? -15.608 -30.734 26.750 1.00 36.59 72 GLY A C 1
ATOM 545 O O . GLY A 1 72 ? -15.357 -31.663 25.980 1.00 36.59 72 GLY A O 1
ATOM 546 N N . ALA A 1 73 ? -16.629 -29.898 26.570 1.00 40.00 73 ALA A N 1
ATOM 547 C CA . ALA A 1 73 ? -17.336 -29.845 25.302 1.00 40.00 73 ALA A CA 1
ATOM 548 C C . ALA A 1 73 ? -16.306 -29.447 24.236 1.00 40.00 73 ALA A C 1
ATOM 550 O O . ALA A 1 73 ? -15.909 -28.289 24.146 1.00 40.00 73 ALA A O 1
ATOM 551 N N . GLU A 1 74 ? -15.794 -30.438 23.509 1.00 32.34 74 GLU A N 1
ATOM 552 C CA . GLU A 1 74 ? -14.950 -30.222 22.346 1.00 32.34 74 GLU A CA 1
ATOM 553 C C . GLU A 1 74 ? 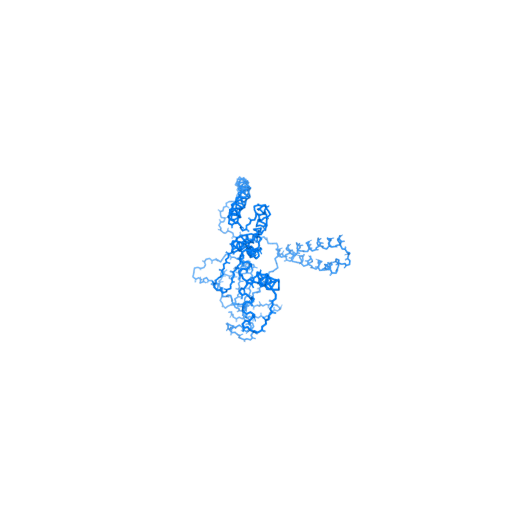-15.854 -29.597 21.284 1.00 32.34 74 GLU A C 1
ATOM 555 O O . GLU A 1 74 ? -16.720 -30.257 20.706 1.00 32.34 74 GLU A O 1
ATOM 560 N N . PHE A 1 75 ? -15.692 -28.291 21.080 1.00 37.19 75 PHE A N 1
ATOM 561 C CA . PHE A 1 75 ? -16.189 -27.616 19.895 1.00 37.19 75 PHE A CA 1
ATOM 562 C C . PHE A 1 75 ? -15.366 -28.148 18.723 1.00 37.19 75 PHE A C 1
ATOM 564 O O . PHE A 1 75 ? -14.276 -27.658 18.444 1.00 37.19 75 PHE A O 1
ATOM 571 N N . ALA A 1 76 ? -15.848 -29.217 18.093 1.00 34.94 76 ALA A N 1
ATOM 572 C CA . ALA A 1 76 ? -15.357 -29.605 16.785 1.00 34.94 76 ALA A CA 1
ATOM 573 C C . ALA A 1 76 ? -15.793 -28.508 15.804 1.00 34.94 76 ALA A C 1
ATOM 575 O O . ALA A 1 76 ? -16.953 -28.475 15.382 1.00 34.94 76 ALA A O 1
ATOM 576 N N . GLU A 1 77 ? -14.883 -27.578 15.513 1.00 33.75 77 GLU A N 1
ATOM 577 C CA . GLU A 1 77 ? -14.895 -26.827 14.259 1.00 33.75 77 GLU A CA 1
ATOM 578 C C . GLU A 1 77 ? -14.652 -27.835 13.132 1.00 33.75 77 GLU A C 1
ATOM 580 O O . GLU A 1 77 ? -13.527 -28.054 12.702 1.00 33.75 77 GLU A O 1
ATOM 585 N N . ASP A 1 78 ? -15.717 -28.504 12.700 1.00 37.22 78 ASP A N 1
ATOM 586 C CA . ASP A 1 78 ? -15.810 -28.896 11.302 1.00 37.22 78 ASP A CA 1
ATOM 587 C C . ASP A 1 78 ? -16.548 -27.748 10.613 1.00 37.22 78 ASP A C 1
ATOM 589 O O . ASP A 1 78 ? -17.713 -27.469 10.923 1.00 37.22 78 ASP A O 1
ATOM 593 N N . GLU A 1 79 ? -15.838 -27.046 9.729 1.00 38.16 79 GLU A N 1
ATOM 594 C CA . GLU A 1 79 ? -16.357 -26.034 8.802 1.00 38.16 79 GLU A CA 1
ATOM 595 C C . GLU A 1 79 ? -17.278 -26.682 7.746 1.00 38.16 79 GLU A C 1
ATOM 597 O O . GLU A 1 79 ? -17.095 -26.533 6.540 1.00 38.16 79 GLU A O 1
ATOM 602 N N . ASP A 1 80 ? -18.296 -27.422 8.187 1.00 42.94 80 ASP A N 1
ATOM 603 C CA . ASP A 1 80 ? -19.360 -27.895 7.312 1.00 42.94 80 ASP A CA 1
ATOM 604 C C . ASP A 1 80 ? -20.355 -26.743 7.101 1.00 42.94 80 ASP A C 1
ATOM 606 O O . ASP A 1 80 ? -21.111 -26.347 7.997 1.00 42.94 80 ASP A O 1
ATOM 610 N N . HIS A 1 81 ? -20.344 -26.203 5.881 1.00 43.34 81 HIS A N 1
ATOM 611 C CA . HIS A 1 81 ? -21.102 -25.040 5.399 1.00 43.34 81 HIS A CA 1
ATOM 612 C C . HIS A 1 81 ? -22.648 -25.141 5.476 1.00 43.34 81 HIS A C 1
ATOM 614 O O . HIS A 1 81 ? -23.327 -24.225 5.019 1.00 43.34 81 HIS A O 1
ATOM 620 N N . ASP A 1 82 ? -23.215 -26.184 6.095 1.00 50.00 82 ASP A N 1
ATOM 621 C CA . ASP A 1 82 ? -24.664 -26.462 6.157 1.00 50.00 82 ASP A CA 1
ATOM 622 C C . ASP A 1 82 ? -25.240 -26.481 7.592 1.00 50.00 82 ASP A C 1
ATOM 624 O O . ASP A 1 82 ? -26.269 -27.109 7.863 1.00 50.00 82 ASP A O 1
ATOM 628 N N . SER A 1 83 ? -24.604 -25.791 8.545 1.00 51.31 83 SER A N 1
ATOM 629 C CA . SER A 1 83 ? -25.129 -25.644 9.913 1.00 51.31 83 SER A CA 1
ATOM 630 C C . SER A 1 83 ? -25.720 -24.250 10.168 1.00 51.31 83 SER A C 1
ATOM 632 O O . SER A 1 83 ? -25.092 -23.226 9.910 1.00 51.31 83 SER A O 1
ATOM 634 N N . LEU A 1 84 ? -26.953 -24.197 10.693 1.00 48.44 84 LEU A N 1
ATOM 635 C CA . LEU A 1 84 ? -27.599 -22.949 11.119 1.00 48.44 84 LEU A CA 1
ATOM 636 C C . LEU A 1 84 ? -27.440 -22.774 12.629 1.00 48.44 84 LEU A C 1
ATOM 638 O O . LEU A 1 84 ? -27.879 -23.624 13.412 1.00 48.44 84 LEU A O 1
ATOM 642 N N . ILE A 1 85 ? -26.850 -21.647 13.026 1.00 52.31 85 ILE A N 1
ATOM 643 C CA . ILE A 1 85 ? -26.763 -21.204 14.418 1.00 52.31 85 ILE A CA 1
ATOM 644 C C . ILE A 1 85 ? -27.780 -20.082 14.615 1.00 52.31 85 ILE A C 1
ATOM 646 O O . ILE A 1 85 ? -27.714 -19.052 13.945 1.00 52.31 85 ILE A O 1
ATOM 650 N N . VAL A 1 86 ? -28.729 -20.287 15.529 1.00 49.78 86 VAL A N 1
ATOM 651 C CA . VAL A 1 86 ? -29.725 -19.273 15.894 1.00 49.78 86 VAL A CA 1
ATOM 652 C C . VAL A 1 86 ? -29.371 -18.706 17.264 1.00 49.78 86 VAL A C 1
ATOM 654 O O . VAL A 1 86 ? -29.308 -19.449 18.250 1.00 49.78 86 VAL A O 1
ATOM 657 N N . ASN A 1 87 ? -29.152 -17.390 17.310 1.00 49.03 87 ASN A N 1
ATOM 658 C CA . ASN A 1 87 ? -28.881 -16.642 18.534 1.00 49.03 87 ASN A CA 1
ATOM 659 C C . ASN A 1 87 ? -30.152 -15.938 19.010 1.00 49.03 87 ASN A C 1
ATOM 661 O O . ASN A 1 87 ? -30.805 -15.238 18.237 1.00 49.03 87 ASN A O 1
ATOM 665 N N . PHE A 1 88 ? -30.466 -16.088 20.295 1.00 50.38 88 PHE A N 1
ATOM 666 C CA . PHE A 1 88 ? -31.623 -15.469 20.932 1.00 50.38 88 PHE A CA 1
ATOM 667 C C . PHE A 1 88 ? -31.154 -14.333 21.863 1.00 50.38 88 PHE A C 1
ATOM 669 O O . PHE A 1 88 ? -31.075 -14.519 23.072 1.00 50.38 88 PHE A O 1
ATOM 676 N N . GLU A 1 89 ? -30.779 -13.172 21.312 1.00 57.44 89 GLU A N 1
ATOM 677 C CA . GLU A 1 89 ? -30.512 -11.944 22.089 1.00 57.44 89 GLU A CA 1
ATOM 678 C C . GLU A 1 89 ? -30.887 -10.699 21.260 1.00 57.44 89 GLU A C 1
ATOM 680 O O . GLU A 1 89 ? -30.518 -10.598 20.091 1.00 57.44 89 GLU A O 1
ATOM 685 N N . GLU A 1 90 ? -31.584 -9.737 21.873 1.00 53.81 90 GLU A N 1
ATOM 686 C CA . GLU A 1 90 ? -31.563 -8.334 21.446 1.00 53.81 90 GLU A CA 1
ATOM 687 C C . GLU A 1 90 ? -30.637 -7.576 22.403 1.00 53.81 90 GLU A C 1
ATOM 689 O O . GLU A 1 90 ? -30.914 -7.502 23.600 1.00 53.81 90 GLU A O 1
ATOM 694 N N . SER A 1 91 ? -29.509 -7.058 21.904 1.00 53.50 91 SER A N 1
ATOM 695 C CA . SER A 1 91 ? -28.503 -6.413 22.757 1.00 53.50 91 SER A CA 1
ATOM 696 C C . SER A 1 91 ? -28.622 -4.886 22.751 1.00 53.50 91 SER A C 1
ATOM 698 O O . SER A 1 91 ? -28.914 -4.277 21.721 1.00 53.50 91 SER A O 1
ATOM 700 N N . LEU A 1 92 ? -28.279 -4.231 23.868 1.00 50.22 92 LEU A N 1
ATOM 701 C CA . LEU A 1 92 ? -28.105 -2.769 23.918 1.00 50.22 92 LEU A CA 1
ATOM 702 C C . LEU A 1 92 ? -27.028 -2.294 22.922 1.00 50.22 92 LEU A C 1
ATOM 704 O O . LEU A 1 92 ? -27.121 -1.195 22.378 1.00 50.22 92 LEU A O 1
ATOM 708 N N . ALA A 1 93 ? -26.033 -3.139 22.630 1.00 53.19 93 ALA A N 1
ATOM 709 C CA . ALA A 1 93 ? -25.045 -2.883 21.584 1.00 53.19 93 ALA A CA 1
ATOM 710 C C . ALA A 1 93 ? -25.680 -2.835 20.179 1.00 53.19 93 ALA A C 1
ATOM 712 O O . ALA A 1 93 ? -25.306 -1.990 19.363 1.00 53.19 93 ALA A O 1
ATOM 713 N N . ASP A 1 94 ? -26.690 -3.667 19.909 1.00 58.47 94 ASP A N 1
ATOM 714 C CA . ASP A 1 94 ? -27.440 -3.631 18.647 1.00 58.47 94 ASP A CA 1
ATOM 715 C C . ASP A 1 94 ? -28.264 -2.344 18.544 1.00 58.47 94 ASP A C 1
ATOM 717 O O . ASP A 1 94 ? -28.347 -1.735 17.484 1.00 58.47 94 ASP A O 1
ATOM 721 N N . ALA A 1 95 ? -28.846 -1.887 19.655 1.00 56.56 95 ALA A N 1
ATOM 722 C CA . ALA A 1 95 ? -29.585 -0.628 19.691 1.00 56.56 95 ALA A CA 1
ATOM 723 C C . ALA A 1 95 ? -28.678 0.584 19.406 1.00 56.56 95 ALA A C 1
ATOM 725 O O . ALA A 1 95 ? -29.023 1.439 18.594 1.00 56.56 95 ALA A O 1
ATOM 726 N N . ILE A 1 96 ? -27.490 0.636 20.021 1.00 58.62 96 ILE A N 1
ATOM 727 C CA . ILE A 1 96 ? -26.513 1.722 19.823 1.00 58.62 96 ILE A CA 1
ATOM 728 C C . ILE A 1 96 ? -25.963 1.723 18.390 1.00 58.62 96 ILE A C 1
ATOM 730 O O . ILE A 1 96 ? -25.781 2.784 17.791 1.00 58.62 96 ILE A O 1
ATOM 734 N N . THR A 1 97 ? -25.705 0.545 17.819 1.00 66.00 97 THR A N 1
ATOM 735 C CA . THR A 1 97 ? -25.225 0.433 16.434 1.00 66.00 97 THR A CA 1
ATOM 736 C C . THR A 1 97 ? -26.299 0.840 15.427 1.00 66.00 97 THR A C 1
ATOM 738 O O . THR A 1 97 ? -25.994 1.600 14.511 1.00 66.00 97 THR A O 1
ATOM 741 N N . LEU A 1 98 ? -27.558 0.429 15.616 1.00 68.50 98 LEU A N 1
ATOM 742 C CA . LEU A 1 98 ? -28.676 0.834 14.755 1.00 68.50 98 LEU A CA 1
ATOM 743 C C . LEU A 1 98 ? -28.963 2.343 14.838 1.00 68.50 98 LEU A C 1
ATOM 745 O O . LEU A 1 98 ? -29.162 2.973 13.798 1.00 68.50 98 LEU A O 1
ATOM 749 N N . ASP A 1 99 ? -28.906 2.945 16.033 1.00 71.88 99 ASP A N 1
ATOM 750 C CA . ASP A 1 99 ? -29.045 4.401 16.204 1.00 71.88 99 ASP A CA 1
ATOM 751 C C . ASP A 1 99 ? -27.899 5.164 15.514 1.00 71.88 99 ASP A C 1
ATOM 753 O O . ASP A 1 99 ? -28.126 6.124 14.771 1.00 71.88 99 ASP A O 1
ATOM 757 N N . GLY A 1 100 ? -26.661 4.677 15.665 1.00 71.25 100 GLY A N 1
ATOM 758 C CA . GLY A 1 100 ? -25.488 5.224 14.986 1.00 71.25 100 GLY A CA 1
ATOM 759 C C . GLY A 1 100 ? -25.601 5.166 13.460 1.00 71.25 100 GLY A C 1
ATOM 760 O O . GLY A 1 100 ? -25.330 6.162 12.783 1.00 71.25 100 GLY A O 1
ATOM 761 N N . ILE A 1 101 ? -26.056 4.035 12.913 1.00 72.56 101 ILE A N 1
ATOM 762 C CA . ILE A 1 101 ? -26.292 3.859 11.473 1.00 72.56 101 ILE A CA 1
ATOM 763 C C . ILE A 1 101 ? -27.400 4.812 10.998 1.00 72.56 101 ILE A C 1
ATOM 765 O O . ILE A 1 101 ? -27.203 5.528 10.014 1.00 72.56 101 ILE A O 1
ATOM 769 N N . GLY A 1 102 ? -28.519 4.918 11.724 1.00 78.19 102 GLY A N 1
ATOM 770 C CA . GLY A 1 102 ? -29.590 5.874 11.418 1.00 78.19 102 GLY A CA 1
ATOM 771 C C . GLY A 1 102 ? -29.110 7.328 11.410 1.00 78.19 102 GLY A C 1
ATOM 772 O O . GLY A 1 102 ? -29.450 8.100 10.511 1.00 78.19 102 GLY A O 1
ATOM 773 N N . GLY A 1 103 ? -28.238 7.699 12.351 1.00 78.88 103 GLY A N 1
ATOM 774 C CA . GLY A 1 103 ? -27.594 9.012 12.385 1.00 78.88 103 GLY A CA 1
ATOM 775 C C . GLY A 1 103 ? -26.698 9.295 11.172 1.00 78.88 103 GLY A C 1
ATOM 776 O O . GLY A 1 103 ? -26.691 10.420 10.664 1.00 78.88 103 GLY A O 1
ATOM 777 N N . VAL A 1 104 ? -25.967 8.291 10.673 1.00 82.50 104 VAL A N 1
ATOM 778 C CA . VAL A 1 104 ? -25.148 8.407 9.453 1.00 82.50 104 VAL A CA 1
ATOM 779 C C . VAL A 1 104 ? -26.029 8.607 8.222 1.00 82.50 104 VAL A C 1
ATOM 781 O O . VAL A 1 104 ? -25.786 9.545 7.461 1.00 82.50 104 VAL A O 1
ATOM 784 N N . PHE A 1 105 ? -27.083 7.804 8.051 1.00 82.56 105 PHE A N 1
ATOM 785 C CA . PHE A 1 105 ? -28.005 7.947 6.918 1.00 82.56 105 PHE A CA 1
ATOM 786 C C . PHE A 1 105 ? -28.765 9.270 6.941 1.00 82.56 105 PHE A C 1
ATOM 788 O O . PHE A 1 105 ? -28.959 9.878 5.891 1.00 82.56 105 PHE A O 1
ATOM 795 N N . LYS A 1 106 ? -29.106 9.783 8.126 1.00 85.75 106 LYS A N 1
ATOM 796 C CA . LYS A 1 106 ? -29.676 11.125 8.259 1.00 85.75 106 LYS A CA 1
ATOM 797 C C . LYS A 1 106 ? -28.706 12.204 7.780 1.00 85.75 106 LYS A C 1
ATOM 799 O O . LYS A 1 106 ? -29.090 13.049 6.983 1.00 85.75 106 LYS A O 1
ATOM 804 N N . ARG A 1 107 ? -27.438 12.163 8.205 1.00 84.12 107 ARG A N 1
ATOM 805 C CA . ARG A 1 107 ? -26.414 13.121 7.738 1.00 84.12 107 ARG A CA 1
ATOM 806 C C . ARG A 1 107 ? -26.161 13.006 6.236 1.00 84.12 107 ARG A C 1
ATOM 808 O O . ARG A 1 107 ? -25.983 14.025 5.579 1.00 84.12 107 ARG A O 1
ATOM 815 N N . LEU A 1 108 ? -26.178 11.787 5.700 1.00 82.81 108 LEU A N 1
ATOM 816 C CA . LEU A 1 108 ? -26.080 11.541 4.264 1.00 82.81 108 LEU A CA 1
ATOM 817 C C . LEU A 1 108 ? -27.280 12.134 3.516 1.00 82.81 108 LEU A C 1
ATOM 819 O O . LEU A 1 108 ? -27.080 12.801 2.509 1.00 82.81 108 LEU A O 1
ATOM 823 N N . ARG A 1 109 ? -28.507 11.955 4.018 1.00 87.00 109 ARG A N 1
ATOM 824 C CA . ARG A 1 109 ? -29.716 12.548 3.432 1.00 87.00 109 ARG A CA 1
ATOM 825 C C . ARG A 1 109 ? -29.655 14.074 3.441 1.00 87.00 109 ARG A C 1
ATOM 827 O O . ARG A 1 109 ? -29.917 14.682 2.415 1.00 87.00 109 ARG A O 1
ATOM 834 N N . GLU A 1 110 ? -29.257 14.691 4.552 1.00 87.31 110 GLU A N 1
ATOM 835 C CA . GLU A 1 110 ? -29.081 16.151 4.625 1.00 87.31 110 GLU A CA 1
ATOM 836 C C . GLU A 1 110 ? -27.999 16.646 3.651 1.00 87.31 110 GLU A C 1
ATOM 838 O O . GLU A 1 110 ? -28.178 17.662 2.987 1.00 87.31 110 GLU A O 1
ATOM 843 N N . PHE A 1 111 ? -26.901 15.900 3.496 1.00 88.50 111 PHE A N 1
ATOM 844 C CA . PHE A 1 111 ? -25.880 16.198 2.489 1.00 88.50 111 PHE A CA 1
ATOM 845 C C . PHE A 1 111 ? -26.415 16.062 1.056 1.00 88.50 111 PHE A C 1
ATOM 847 O O . PHE A 1 111 ? -26.100 16.889 0.202 1.00 88.50 111 PHE A O 1
ATOM 854 N N . LEU A 1 112 ? -27.241 15.047 0.785 1.00 83.69 112 LEU A N 1
ATOM 855 C CA . LEU A 1 112 ? -27.889 14.887 -0.512 1.00 83.69 112 LEU A CA 1
ATOM 856 C C . LEU A 1 112 ? -28.889 16.015 -0.779 1.00 83.69 112 LEU A C 1
ATOM 858 O O . LEU A 1 112 ? -28.917 16.502 -1.892 1.00 83.69 112 LEU A O 1
ATOM 862 N N . ILE A 1 113 ? -29.635 16.493 0.217 1.00 86.94 113 ILE A N 1
ATOM 863 C CA . ILE A 1 113 ? -30.524 17.662 0.069 1.00 86.94 113 ILE A CA 1
ATOM 864 C C . ILE A 1 113 ? -29.732 18.958 -0.164 1.00 86.94 113 ILE A C 1
ATOM 866 O O . ILE A 1 113 ? -30.214 19.866 -0.832 1.00 86.94 113 ILE A O 1
ATOM 870 N N . ASP A 1 114 ? -28.525 19.074 0.392 1.00 88.75 114 ASP A N 1
ATOM 871 C CA . ASP A 1 114 ? -27.656 20.235 0.165 1.00 88.75 114 ASP A CA 1
ATOM 872 C C . ASP A 1 114 ? -27.029 20.234 -1.241 1.00 88.75 114 ASP A C 1
ATOM 874 O O . ASP A 1 114 ? -26.825 21.291 -1.841 1.00 88.75 114 ASP A O 1
ATOM 878 N N . LYS A 1 115 ? -26.694 19.053 -1.777 1.00 88.62 115 LYS A N 1
ATOM 879 C CA . LYS A 1 115 ? -26.029 18.905 -3.087 1.00 88.62 115 LYS A CA 1
ATOM 880 C C . LYS A 1 115 ? -26.970 18.624 -4.251 1.00 88.62 115 LYS A C 1
ATOM 882 O O . LYS A 1 115 ? -26.611 18.912 -5.391 1.00 88.62 115 LYS A O 1
ATOM 887 N N . PHE A 1 116 ? -28.140 18.087 -3.961 1.00 82.19 116 PHE A N 1
ATOM 888 C CA . PHE A 1 116 ? -29.163 17.664 -4.905 1.00 82.19 116 PHE A CA 1
ATOM 889 C C . PHE A 1 116 ? -30.529 18.170 -4.437 1.00 82.19 116 PHE A C 1
ATOM 891 O O . PHE A 1 116 ? -30.652 18.843 -3.418 1.00 82.19 116 PHE A O 1
ATOM 898 N N . SER A 1 117 ? -31.577 17.899 -5.204 1.00 83.69 117 SER A N 1
ATOM 899 C CA . SER A 1 117 ? -32.932 18.271 -4.799 1.00 83.69 117 SER A CA 1
ATOM 900 C C . SER A 1 117 ? -33.461 17.373 -3.675 1.00 83.69 117 SER A C 1
ATOM 902 O O . SER A 1 117 ? -32.980 16.261 -3.436 1.00 83.69 117 SER A O 1
ATOM 904 N N . ARG A 1 118 ? -34.507 17.844 -2.989 1.00 83.06 118 ARG A N 1
ATOM 905 C CA . ARG A 1 118 ? -35.195 17.052 -1.963 1.00 83.06 118 ARG A CA 1
ATOM 906 C C . ARG A 1 118 ? -35.800 15.783 -2.556 1.00 83.06 118 ARG A C 1
ATOM 908 O O . ARG A 1 118 ? -35.775 14.742 -1.914 1.00 83.06 118 ARG A O 1
ATOM 915 N N . GLU A 1 119 ? -36.302 15.872 -3.778 1.00 84.19 119 GLU A N 1
ATOM 916 C CA . GLU A 1 119 ? -36.910 14.772 -4.515 1.00 84.19 119 GLU A CA 1
ATOM 917 C C . GLU A 1 119 ? -35.891 13.663 -4.819 1.00 84.19 119 GLU A C 1
ATOM 919 O O . GLU A 1 119 ? -36.203 12.482 -4.683 1.00 84.19 119 GLU A O 1
ATOM 924 N N . GLU A 1 120 ? -34.656 14.027 -5.170 1.00 80.38 120 GLU A N 1
ATOM 925 C CA . GLU A 1 120 ? -33.568 13.066 -5.391 1.00 80.38 120 GLU A CA 1
ATOM 926 C C . GLU A 1 120 ? -33.090 12.437 -4.079 1.00 80.38 120 GLU A C 1
ATOM 928 O O . GLU A 1 120 ? -32.863 11.228 -4.017 1.00 80.38 120 GLU A O 1
ATOM 933 N N . ALA A 1 121 ? -32.992 13.228 -3.007 1.00 82.25 121 ALA A N 1
ATOM 934 C CA . ALA A 1 121 ? -32.660 12.707 -1.686 1.00 82.25 121 ALA A CA 1
ATOM 935 C C . ALA A 1 121 ? -33.733 11.738 -1.164 1.00 82.25 121 ALA A C 1
ATOM 937 O O . ALA A 1 121 ? -33.384 10.686 -0.635 1.00 82.25 121 ALA A O 1
ATOM 938 N N . ASP A 1 122 ? -35.018 12.048 -1.367 1.00 84.06 122 ASP A N 1
ATOM 939 C CA . ASP A 1 122 ? -36.139 11.182 -0.985 1.00 84.06 122 ASP A CA 1
ATOM 940 C C . ASP A 1 122 ? -36.216 9.907 -1.841 1.00 84.06 122 ASP A C 1
ATOM 942 O O . ASP A 1 122 ? -36.689 8.882 -1.354 1.00 84.06 122 ASP A O 1
ATOM 946 N N . ALA A 1 123 ? -35.718 9.927 -3.083 1.00 85.50 123 ALA A N 1
ATOM 947 C CA . ALA A 1 123 ? -35.622 8.733 -3.924 1.00 85.50 123 ALA A CA 1
ATOM 948 C C . ALA A 1 123 ? -34.492 7.780 -3.490 1.00 85.50 123 ALA A C 1
ATOM 950 O O . ALA A 1 123 ? -34.635 6.563 -3.613 1.00 85.50 123 ALA A O 1
ATOM 951 N N . VAL A 1 124 ? -33.368 8.320 -3.005 1.00 82.56 124 VAL A N 1
ATOM 952 C CA . VAL A 1 124 ? -32.173 7.533 -2.642 1.00 82.56 124 VAL A CA 1
ATOM 953 C C . VAL A 1 124 ? -32.185 7.116 -1.173 1.00 82.56 124 VAL A C 1
ATOM 955 O O . VAL A 1 124 ? -31.849 5.978 -0.851 1.00 82.56 124 VAL A O 1
ATOM 958 N N . VAL A 1 125 ? -32.570 8.023 -0.275 1.00 83.88 125 VAL A N 1
ATOM 959 C CA . VAL A 1 125 ? -32.665 7.774 1.167 1.00 83.88 125 VAL A CA 1
ATOM 960 C C . VAL A 1 125 ? -34.017 8.292 1.674 1.00 83.88 125 VAL A C 1
ATOM 962 O O . VAL A 1 125 ? -34.100 9.405 2.203 1.00 83.88 125 VAL A O 1
ATOM 965 N N . PRO A 1 126 ? -35.092 7.498 1.522 1.00 83.62 126 PRO A N 1
ATOM 966 C CA . PRO A 1 126 ? -36.407 7.880 2.015 1.00 83.62 126 PRO A CA 1
ATOM 967 C C . PRO A 1 126 ? -36.417 8.062 3.537 1.00 83.62 126 PRO A C 1
ATOM 969 O O . PRO A 1 126 ? -35.861 7.249 4.278 1.00 83.62 126 PRO A O 1
ATOM 972 N N . ASP A 1 127 ? -37.112 9.096 4.014 1.00 79.50 127 ASP A N 1
ATOM 973 C CA . ASP A 1 127 ? -37.171 9.433 5.444 1.00 79.50 127 ASP A CA 1
ATOM 974 C C . ASP A 1 127 ? -37.775 8.304 6.300 1.00 79.50 127 ASP A C 1
ATOM 976 O O . ASP A 1 127 ? -37.298 8.042 7.402 1.00 79.50 127 ASP A O 1
ATOM 980 N N . TYR A 1 128 ? -38.756 7.565 5.767 1.00 80.94 128 TYR A N 1
ATOM 981 C CA . TYR A 1 128 ? -39.393 6.458 6.489 1.00 80.94 128 TYR A CA 1
ATOM 982 C C . TYR A 1 128 ? -38.409 5.328 6.825 1.00 80.94 128 TYR A C 1
ATOM 984 O O . TYR A 1 128 ? -38.500 4.749 7.896 1.00 80.94 128 TYR A O 1
ATOM 992 N N . VAL A 1 129 ? -37.416 5.057 5.967 1.00 81.88 129 VAL A N 1
ATOM 993 C CA . VAL A 1 129 ? -36.412 4.005 6.217 1.00 81.88 129 VAL A CA 1
ATOM 994 C C . VAL A 1 129 ? -35.497 4.397 7.378 1.00 81.88 129 VAL A C 1
ATOM 996 O O . VAL A 1 129 ? -35.112 3.555 8.188 1.00 81.88 129 VAL A O 1
ATOM 999 N N . ILE A 1 130 ? -35.158 5.686 7.483 1.00 82.12 130 ILE A N 1
ATOM 1000 C CA . ILE A 1 130 ? -34.369 6.218 8.600 1.00 82.12 130 ILE A CA 1
ATOM 1001 C C . ILE A 1 130 ? -35.194 6.154 9.890 1.00 82.12 130 ILE A C 1
ATOM 1003 O O . ILE A 1 130 ? -34.666 5.754 10.928 1.00 82.12 130 ILE A O 1
ATOM 1007 N N . GLN A 1 131 ? -36.476 6.526 9.825 1.00 78.25 131 GLN A N 1
ATOM 1008 C CA . GLN A 1 131 ? -37.388 6.469 10.969 1.00 78.25 131 GLN A CA 1
ATOM 1009 C C . GLN A 1 131 ? -37.593 5.033 11.457 1.00 78.25 131 GLN A C 1
ATOM 1011 O O . GLN A 1 131 ? -37.421 4.788 12.646 1.00 78.25 131 GLN A O 1
ATOM 1016 N N . ASP A 1 132 ? -37.829 4.077 10.557 1.00 78.62 132 ASP A N 1
ATOM 1017 C CA . ASP A 1 132 ? -37.967 2.654 10.887 1.00 78.62 132 ASP A CA 1
ATOM 1018 C C . ASP A 1 132 ? -36.708 2.112 11.579 1.00 78.62 132 ASP A C 1
ATOM 1020 O O . ASP A 1 132 ? -36.791 1.381 12.567 1.00 78.62 132 ASP A O 1
ATOM 1024 N N . LEU A 1 133 ? -35.521 2.509 11.107 1.00 75.81 133 LEU A N 1
ATOM 1025 C CA . LEU A 1 133 ? -34.248 2.107 11.704 1.00 75.81 133 LEU A CA 1
ATOM 1026 C C . LEU A 1 133 ? -34.051 2.701 13.109 1.00 75.81 133 LEU A C 1
ATOM 1028 O O . LEU A 1 133 ? -33.601 2.012 14.026 1.00 75.81 133 LEU A O 1
ATOM 1032 N N . GLN A 1 134 ? -34.405 3.973 13.288 1.00 76.94 134 GLN A N 1
ATOM 1033 C CA . GLN A 1 134 ? -34.336 4.655 14.581 1.00 76.94 134 GLN A CA 1
ATOM 1034 C C . GLN A 1 134 ? -35.376 4.121 15.567 1.00 76.94 134 GLN A C 1
ATOM 1036 O O . GLN A 1 134 ? -35.099 4.004 16.760 1.00 76.94 134 GLN A O 1
ATOM 1041 N N . ASP A 1 135 ? -36.565 3.771 15.091 1.00 76.00 135 ASP A N 1
ATOM 1042 C CA . ASP A 1 135 ? -37.617 3.198 15.918 1.00 76.00 135 ASP A CA 1
ATOM 1043 C C . ASP A 1 135 ? -37.292 1.750 16.297 1.00 76.00 135 ASP A C 1
ATOM 1045 O O . ASP A 1 135 ? -37.485 1.384 17.454 1.00 76.00 135 ASP A O 1
ATOM 1049 N N . ALA A 1 136 ? -36.665 0.969 15.410 1.00 72.12 136 ALA A N 1
ATOM 1050 C CA . ALA A 1 136 ? -36.089 -0.332 15.753 1.00 72.12 136 ALA A CA 1
ATOM 1051 C C . ALA A 1 136 ? -34.982 -0.214 16.818 1.00 72.12 136 ALA A C 1
ATOM 1053 O O . ALA A 1 136 ? -34.948 -1.005 17.764 1.00 72.12 136 ALA A O 1
ATOM 1054 N N . ALA A 1 137 ? -34.115 0.801 16.720 1.00 71.56 137 ALA A N 1
ATOM 1055 C CA . ALA A 1 137 ? -33.096 1.080 17.731 1.00 71.56 137 ALA A CA 1
ATOM 1056 C C . ALA A 1 137 ? -33.718 1.425 19.095 1.00 71.56 137 ALA A C 1
ATOM 1058 O O . ALA A 1 137 ? -33.307 0.877 20.117 1.00 71.56 137 ALA A O 1
ATOM 1059 N N . LYS A 1 138 ? -34.756 2.274 19.124 1.00 73.50 138 LYS A N 1
ATOM 1060 C CA . LYS A 1 138 ? -35.497 2.600 20.356 1.00 73.50 138 LYS A CA 1
ATOM 1061 C C . LYS A 1 138 ? -36.202 1.380 20.935 1.00 73.50 138 LYS A C 1
ATOM 1063 O O . LYS A 1 138 ? -36.150 1.180 22.142 1.00 73.50 138 LYS A O 1
ATOM 1068 N N . HIS A 1 139 ? -36.841 0.566 20.097 1.00 67.19 139 HIS A N 1
ATOM 1069 C CA . HIS A 1 139 ? -37.542 -0.635 20.545 1.00 67.19 139 HIS A CA 1
ATOM 1070 C C . HIS A 1 139 ? -36.563 -1.620 21.201 1.00 67.19 139 HIS A C 1
ATOM 1072 O O . HIS A 1 139 ? -36.831 -2.118 22.292 1.00 67.19 139 HIS A O 1
ATOM 1078 N N . LYS A 1 140 ? -35.377 -1.808 20.606 1.00 64.56 140 LYS A N 1
ATOM 1079 C CA . LYS A 1 140 ? -34.297 -2.604 21.203 1.00 64.56 140 LYS A CA 1
ATOM 1080 C C . LYS A 1 140 ? -33.704 -1.972 22.465 1.00 64.56 140 LYS A C 1
ATOM 1082 O O . LYS A 1 140 ? -33.387 -2.692 23.400 1.00 64.56 140 LYS A O 1
ATOM 1087 N N . ALA A 1 141 ? -33.577 -0.646 22.533 1.00 61.88 141 ALA A N 1
ATOM 1088 C CA . ALA A 1 141 ? -33.078 0.045 23.726 1.00 61.88 141 ALA A CA 1
ATOM 1089 C C . ALA A 1 141 ? -34.053 -0.030 24.914 1.00 61.88 141 ALA A C 1
ATOM 1091 O O . ALA A 1 141 ? -33.614 -0.127 26.054 1.00 61.88 141 ALA A O 1
ATOM 1092 N N . VAL A 1 142 ? -35.364 0.020 24.654 1.00 61.41 142 VAL A N 1
ATOM 1093 C CA . VAL A 1 142 ? -36.417 -0.054 25.683 1.00 61.41 142 VAL A CA 1
ATOM 1094 C C . VAL A 1 142 ? -36.600 -1.482 26.203 1.00 61.41 142 VAL A C 1
ATOM 1096 O O . VAL A 1 142 ? -36.868 -1.658 27.388 1.00 61.41 142 VAL A O 1
ATOM 1099 N N . ASN A 1 143 ? -36.427 -2.491 25.344 1.00 56.16 143 ASN A N 1
ATOM 1100 C CA . ASN A 1 143 ? -36.517 -3.903 25.730 1.00 56.16 143 ASN A CA 1
ATOM 1101 C C . ASN A 1 143 ? -35.182 -4.491 26.222 1.00 56.16 143 ASN A C 1
ATOM 1103 O O . ASN A 1 143 ? -35.158 -5.616 26.720 1.00 56.16 143 ASN A O 1
ATOM 1107 N N . ALA A 1 144 ? -34.075 -3.750 26.105 1.00 53.78 144 ALA A N 1
ATOM 1108 C CA . ALA A 1 144 ? -32.804 -4.120 26.708 1.00 53.78 144 ALA A CA 1
ATOM 1109 C C . ALA A 1 144 ? -32.866 -3.873 28.223 1.00 53.78 144 ALA A C 1
ATOM 1111 O O . ALA A 1 144 ? -32.763 -2.739 28.691 1.00 53.78 144 ALA A O 1
ATOM 1112 N N . GLU A 1 145 ? -33.010 -4.948 29.000 1.00 48.50 145 GLU A N 1
ATOM 1113 C CA . GLU A 1 145 ? -32.746 -4.928 30.443 1.00 48.50 145 GLU A CA 1
ATOM 1114 C C . GLU A 1 145 ? -31.376 -4.265 30.703 1.00 48.50 145 GLU A C 1
ATOM 1116 O O . GLU A 1 145 ? -30.407 -4.588 30.000 1.00 48.50 145 GLU A O 1
ATOM 1121 N N . PRO A 1 146 ? -31.249 -3.351 31.691 1.00 43.59 146 PRO A N 1
ATOM 1122 C CA . PRO A 1 146 ? -29.976 -2.734 32.026 1.00 43.59 146 PRO A CA 1
ATOM 1123 C C . PRO A 1 146 ? -28.943 -3.825 32.295 1.00 43.59 146 PRO A C 1
ATOM 1125 O O . PRO A 1 146 ? -28.992 -4.529 33.306 1.00 43.59 146 PRO A O 1
ATOM 1128 N N . PHE A 1 147 ? -27.983 -3.976 31.385 1.00 41.72 147 PHE A N 1
ATOM 1129 C CA . PHE A 1 147 ? -26.849 -4.850 31.609 1.00 41.72 147 PHE A CA 1
ATOM 1130 C C . PHE A 1 147 ? -25.973 -4.211 32.689 1.00 41.72 147 PHE A C 1
ATOM 1132 O O . PHE A 1 147 ? -25.027 -3.483 32.404 1.00 41.72 147 PHE A O 1
ATOM 1139 N N . LEU A 1 148 ? -26.293 -4.477 33.954 1.00 40.38 148 LEU A N 1
ATOM 1140 C CA . LEU A 1 148 ? -25.295 -4.446 35.008 1.00 40.38 148 LEU A CA 1
ATOM 1141 C C . LEU A 1 148 ? -24.457 -5.716 34.814 1.00 40.38 148 LEU A C 1
ATOM 1143 O O . LEU A 1 148 ? -24.999 -6.821 34.988 1.00 40.38 148 LEU A O 1
ATOM 1147 N N . PRO A 1 149 ? -23.176 -5.613 34.406 1.00 37.69 149 PRO A N 1
ATOM 1148 C CA . PRO A 1 149 ? -22.296 -6.766 34.411 1.00 37.69 149 PRO A CA 1
ATOM 1149 C C . PRO A 1 149 ? -22.244 -7.279 35.847 1.00 37.69 149 PRO A C 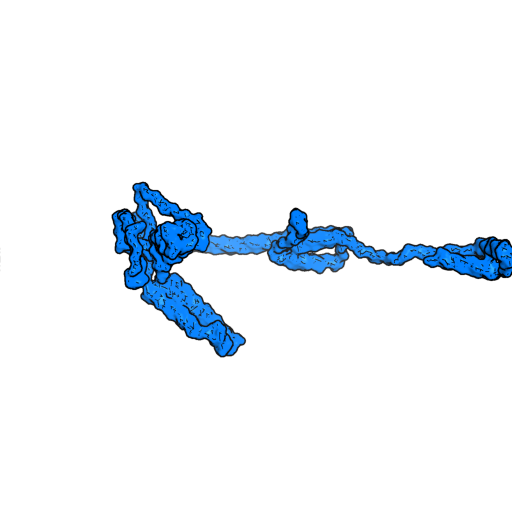1
ATOM 1151 O O . PRO A 1 149 ? -21.620 -6.678 36.718 1.00 37.69 149 PRO A O 1
ATOM 1154 N N . HIS A 1 150 ? -22.923 -8.393 36.103 1.00 40.47 150 HIS A N 1
ATOM 1155 C CA . HIS A 1 150 ? -22.675 -9.182 37.294 1.00 40.47 150 HIS A CA 1
ATOM 1156 C C . HIS A 1 150 ? -21.343 -9.883 37.040 1.00 40.47 150 HIS A C 1
ATOM 1158 O O . HIS A 1 150 ? -21.298 -11.037 36.625 1.00 40.47 150 HIS A O 1
ATOM 1164 N N . ASN A 1 151 ? -20.247 -9.144 37.215 1.00 36.00 151 ASN A N 1
ATOM 1165 C CA . ASN A 1 151 ? -18.931 -9.732 37.396 1.00 36.00 151 ASN A CA 1
ATOM 1166 C C . ASN A 1 151 ? -18.957 -10.422 38.758 1.00 36.00 151 ASN A C 1
ATOM 1168 O O . ASN A 1 151 ? -18.538 -9.851 39.763 1.00 36.00 151 ASN A O 1
ATOM 1172 N N . TYR A 1 152 ? -19.496 -11.638 38.799 1.00 35.66 152 TYR A N 1
ATOM 1173 C CA . TYR A 1 152 ? -19.306 -12.522 39.936 1.00 35.66 152 TYR A CA 1
ATOM 1174 C C . TYR A 1 152 ? -17.844 -12.972 39.903 1.00 35.66 152 TYR A C 1
ATOM 1176 O O . TYR A 1 152 ? -17.473 -13.946 39.255 1.00 35.66 152 TYR A O 1
ATOM 1184 N N . ASN A 1 153 ? -16.986 -12.153 40.503 1.00 38.59 153 ASN A N 1
ATOM 1185 C CA . ASN A 1 153 ? -15.563 -12.398 40.620 1.00 38.59 153 ASN A CA 1
ATOM 1186 C C . ASN A 1 153 ? -15.342 -12.992 42.012 1.00 38.59 153 ASN A C 1
ATOM 1188 O O . ASN A 1 153 ? -15.109 -12.262 42.973 1.00 38.59 153 ASN A O 1
ATOM 1192 N N . GLU A 1 154 ? -15.435 -14.316 42.141 1.00 37.09 154 GLU A N 1
ATOM 1193 C CA . GLU A 1 154 ? -15.218 -15.018 43.421 1.00 37.09 154 GLU A CA 1
ATOM 1194 C C . GLU A 1 154 ? -13.753 -14.935 43.914 1.00 37.09 154 GLU A C 1
ATOM 1196 O O . GLU A 1 154 ? -13.383 -15.545 44.907 1.00 37.09 154 GLU A O 1
ATOM 1201 N N . ASN A 1 155 ? -12.915 -14.107 43.276 1.00 40.53 155 ASN A N 1
ATOM 1202 C CA . ASN A 1 155 ? -11.568 -13.775 43.737 1.00 40.53 155 ASN A CA 1
ATOM 1203 C C . ASN A 1 155 ? -11.404 -12.330 44.245 1.00 40.53 155 ASN A C 1
ATOM 1205 O O . ASN A 1 155 ? -10.275 -11.897 44.463 1.00 40.53 155 ASN A O 1
ATOM 1209 N N . GLN A 1 156 ? -12.483 -11.578 44.490 1.00 44.44 156 GLN A N 1
ATOM 1210 C CA . GLN A 1 156 ? -12.398 -10.333 45.267 1.00 44.44 156 GLN A CA 1
ATOM 1211 C C . GLN A 1 156 ? -12.841 -10.540 46.719 1.00 44.44 156 GLN A C 1
ATOM 1213 O O . GLN A 1 156 ? -13.785 -9.928 47.201 1.00 44.44 156 GLN A O 1
ATOM 1218 N N . THR A 1 157 ? -12.068 -11.320 47.470 1.00 44.28 157 THR A N 1
ATOM 1219 C CA . THR A 1 157 ? -11.802 -10.999 48.885 1.00 44.28 157 THR A CA 1
ATOM 1220 C C . THR A 1 157 ? -10.715 -9.921 48.981 1.00 44.28 157 THR A C 1
ATOM 1222 O O . THR A 1 157 ? -9.741 -10.067 49.714 1.00 44.28 157 THR A O 1
ATOM 1225 N N . GLY A 1 158 ? -10.836 -8.863 48.181 1.00 47.94 158 GLY A N 1
ATOM 1226 C CA . GLY A 1 158 ? -10.075 -7.633 48.354 1.00 47.94 158 GLY A CA 1
ATOM 1227 C C . GLY A 1 158 ? -11.022 -6.612 48.953 1.00 47.94 158 GLY A C 1
ATOM 1228 O O . GLY A 1 158 ? -12.126 -6.443 48.437 1.00 47.94 158 GLY A O 1
ATOM 1229 N N . GLU A 1 159 ? -10.626 -5.974 50.051 1.00 54.53 159 GLU A N 1
ATOM 1230 C CA . GLU A 1 159 ? -11.353 -4.817 50.571 1.00 54.53 159 GLU A CA 1
ATOM 1231 C C . GLU A 1 159 ? -11.616 -3.813 49.431 1.00 54.53 159 GLU A C 1
ATOM 1233 O O . GLU A 1 159 ? -10.793 -3.720 48.512 1.00 54.53 159 GLU A O 1
ATOM 1238 N N . PRO A 1 160 ? -12.755 -3.090 49.431 1.00 60.75 160 PRO A N 1
ATOM 1239 C CA . PRO A 1 160 ? -12.994 -2.051 48.436 1.00 60.75 160 PRO A CA 1
ATOM 1240 C C . PRO A 1 160 ? -11.772 -1.131 48.395 1.00 60.75 160 PRO A C 1
ATOM 1242 O O . PRO A 1 160 ? -11.396 -0.595 49.437 1.00 60.75 160 PRO A O 1
ATOM 1245 N N . MET A 1 161 ? -11.147 -1.002 47.213 1.00 60.50 161 MET A N 1
ATOM 1246 C CA . MET A 1 161 ? -9.930 -0.204 47.040 1.00 60.50 161 MET A CA 1
ATOM 1247 C C . MET A 1 161 ? -10.100 1.132 47.747 1.00 60.50 161 MET A C 1
ATOM 1249 O O . MET A 1 161 ? -11.075 1.861 47.534 1.00 60.50 161 MET A O 1
ATOM 1253 N N . THR A 1 162 ? -9.143 1.431 48.607 1.00 79.62 162 THR A N 1
ATOM 1254 C CA . THR A 1 162 ? -9.097 2.693 49.321 1.00 79.62 162 THR A CA 1
ATOM 1255 C C . THR A 1 162 ? -8.991 3.841 48.317 1.00 79.62 162 THR A C 1
ATOM 1257 O O . THR A 1 162 ? -8.515 3.687 47.188 1.00 79.62 162 THR A O 1
ATOM 1260 N N . LEU A 1 163 ? -9.433 5.034 48.720 1.00 77.50 163 LEU A N 1
ATOM 1261 C CA . LEU A 1 163 ? -9.326 6.234 47.885 1.00 77.50 163 LEU A CA 1
ATOM 1262 C C . LEU A 1 163 ? -7.875 6.484 47.421 1.00 77.50 163 LEU A C 1
ATOM 1264 O O . LEU A 1 163 ? -7.664 6.980 46.317 1.00 77.50 163 LEU A O 1
ATOM 1268 N N . GLU A 1 164 ? -6.891 6.100 48.236 1.00 79.81 164 GLU A N 1
ATOM 1269 C CA . GLU A 1 164 ? -5.462 6.185 47.916 1.00 79.81 164 GLU A CA 1
ATOM 1270 C C . GLU A 1 164 ? -5.036 5.198 46.819 1.00 79.81 164 GLU A C 1
ATOM 1272 O O . GLU A 1 164 ? -4.287 5.580 45.922 1.00 79.81 164 GLU A O 1
ATOM 1277 N N . GLU A 1 165 ? -5.552 3.966 46.813 1.00 81.62 165 GLU A N 1
ATOM 1278 C CA . GLU A 1 165 ? -5.263 2.979 45.759 1.00 81.62 165 GLU A CA 1
ATOM 1279 C C . GLU A 1 165 ? -5.870 3.388 44.409 1.00 81.62 165 GLU A C 1
ATOM 1281 O O . GLU A 1 165 ? -5.215 3.278 43.371 1.00 81.62 165 GLU A O 1
ATOM 1286 N N . LEU A 1 166 ? -7.079 3.960 44.421 1.00 77.94 166 LEU A N 1
ATOM 1287 C CA . LEU A 1 166 ? -7.710 4.548 43.233 1.00 77.94 166 LEU A CA 1
ATOM 1288 C C . LEU A 1 166 ? -6.909 5.738 42.684 1.00 77.94 166 LEU A C 1
ATOM 1290 O O . LEU A 1 166 ? -6.710 5.847 41.473 1.00 77.94 166 LEU A O 1
ATOM 1294 N N . GLN A 1 167 ? -6.415 6.621 43.556 1.00 85.19 167 GLN A N 1
ATOM 1295 C CA . GLN A 1 167 ? -5.575 7.753 43.149 1.00 85.19 167 GLN A CA 1
ATOM 1296 C C . GLN A 1 167 ? -4.228 7.294 42.578 1.00 85.19 167 GLN A C 1
ATOM 1298 O O . GLN A 1 167 ? -3.790 7.823 41.553 1.00 85.19 167 GLN A O 1
ATOM 1303 N N . ALA A 1 168 ? -3.600 6.283 43.184 1.00 87.69 168 ALA A N 1
ATOM 1304 C CA . ALA A 1 168 ? -2.368 5.686 42.676 1.00 87.69 168 ALA A CA 1
ATOM 1305 C C . ALA A 1 168 ? -2.577 5.032 41.300 1.00 87.69 168 ALA A C 1
ATOM 1307 O O . ALA A 1 168 ? -1.755 5.209 40.400 1.00 87.69 168 ALA A O 1
ATOM 1308 N N . GLN A 1 169 ? -3.703 4.345 41.096 1.00 86.56 169 GLN A N 1
ATOM 1309 C CA . GLN A 1 169 ? -4.037 3.738 39.809 1.00 86.56 169 GLN A CA 1
ATOM 1310 C C . GLN A 1 169 ? -4.293 4.788 38.719 1.00 86.56 169 GLN A C 1
ATOM 1312 O O . GLN A 1 169 ? -3.817 4.630 37.596 1.00 86.56 169 GLN A O 1
ATOM 1317 N N . VAL A 1 170 ? -4.983 5.890 39.034 1.00 88.62 170 VAL A N 1
ATOM 1318 C CA . VAL A 1 170 ? -5.168 7.009 38.093 1.00 88.62 170 VAL A CA 1
ATOM 1319 C C . VAL A 1 170 ? -3.826 7.641 37.722 1.00 88.62 170 VAL A C 1
ATOM 1321 O O . VAL A 1 170 ? -3.586 7.895 36.543 1.00 88.62 170 VAL A O 1
ATOM 1324 N N . ALA A 1 171 ? -2.934 7.849 38.694 1.00 89.69 171 ALA A N 1
ATOM 1325 C CA . ALA A 1 171 ? -1.598 8.381 38.435 1.00 89.69 171 ALA A CA 1
ATOM 1326 C C . ALA A 1 171 ? -0.772 7.444 37.535 1.00 89.69 171 ALA A C 1
ATOM 1328 O O . ALA A 1 171 ? -0.118 7.909 36.600 1.00 89.69 171 ALA A O 1
ATOM 1329 N N . GLN A 1 172 ? -0.856 6.128 37.758 1.00 91.12 172 GLN A N 1
ATOM 1330 C CA . GLN A 1 172 ? -0.197 5.132 36.912 1.00 91.12 172 GLN A CA 1
ATOM 1331 C C . GLN A 1 172 ? -0.755 5.149 35.483 1.00 91.12 172 GLN A C 1
ATOM 1333 O O . GLN A 1 172 ? 0.006 5.252 34.527 1.00 91.12 172 GLN A O 1
ATOM 1338 N N . LEU A 1 173 ? -2.082 5.146 35.323 1.00 91.44 173 LEU A N 1
ATOM 1339 C CA . LEU A 1 173 ? -2.725 5.203 34.006 1.00 91.44 173 LEU A CA 1
ATOM 1340 C C . LEU A 1 173 ? -2.408 6.501 33.250 1.00 91.44 173 LEU A C 1
ATOM 1342 O O . LEU A 1 173 ? -2.338 6.503 32.020 1.00 91.44 173 LEU A O 1
ATOM 1346 N N . GLN A 1 174 ? -2.215 7.613 33.961 1.00 91.25 174 GLN A N 1
ATOM 1347 C CA . GLN A 1 174 ? -1.768 8.874 33.368 1.00 91.25 174 GLN A CA 1
ATOM 1348 C C . GLN A 1 174 ? -0.306 8.798 32.905 1.00 91.25 174 GLN A C 1
ATOM 1350 O O . GLN A 1 174 ? 0.001 9.254 31.802 1.00 91.25 174 GLN A O 1
ATOM 1355 N N . ALA A 1 175 ? 0.579 8.187 33.698 1.00 92.12 175 ALA A N 1
ATOM 1356 C CA . ALA A 1 175 ? 1.977 7.967 33.326 1.00 92.12 175 ALA A CA 1
ATOM 1357 C C . ALA A 1 175 ? 2.110 7.017 32.121 1.00 92.12 175 ALA A C 1
ATOM 1359 O O . ALA A 1 175 ? 2.880 7.289 31.193 1.00 92.12 175 ALA A O 1
ATOM 1360 N N . ASP A 1 176 ? 1.304 5.956 32.086 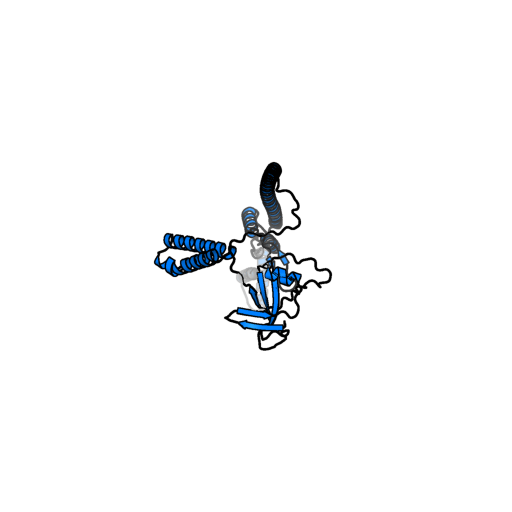1.00 91.00 176 ASP A N 1
ATOM 1361 C CA . ASP A 1 176 ? 1.275 4.998 30.983 1.00 91.00 176 ASP A CA 1
ATOM 1362 C C . ASP A 1 176 ? 0.732 5.655 29.707 1.00 91.00 176 ASP A C 1
ATOM 1364 O O . ASP A 1 176 ? 1.334 5.515 28.644 1.00 91.00 176 ASP A O 1
ATOM 1368 N N . ASN A 1 177 ? -0.335 6.460 29.794 1.00 88.62 177 ASN A N 1
ATOM 1369 C CA . ASN A 1 177 ? -0.840 7.225 28.646 1.00 88.62 177 ASN A CA 1
ATOM 1370 C C . ASN A 1 177 ? 0.180 8.235 28.111 1.00 88.62 177 ASN A C 1
ATOM 1372 O O . ASN A 1 177 ? 0.317 8.383 26.895 1.00 88.62 177 ASN A O 1
ATOM 1376 N N . ALA A 1 178 ? 0.911 8.922 28.993 1.00 92.75 178 ALA A N 1
ATOM 1377 C CA . ALA A 1 178 ? 1.973 9.835 28.579 1.00 92.75 178 ALA A CA 1
ATOM 1378 C C . ALA A 1 178 ? 3.092 9.080 27.841 1.00 92.75 178 ALA A C 1
ATOM 1380 O O . ALA A 1 178 ? 3.533 9.514 26.775 1.00 92.75 178 ALA A O 1
ATOM 1381 N N . THR A 1 179 ? 3.486 7.914 28.359 1.00 94.62 179 THR A N 1
ATOM 1382 C CA . THR A 1 179 ? 4.485 7.038 27.732 1.00 94.62 179 THR A CA 1
ATOM 1383 C C . THR A 1 179 ? 4.011 6.532 26.374 1.00 94.62 179 THR A C 1
ATOM 1385 O O . THR A 1 179 ? 4.719 6.688 25.383 1.00 94.62 179 THR A O 1
ATOM 1388 N N . LEU A 1 180 ? 2.789 6.001 26.291 1.00 93.31 180 LEU A N 1
ATOM 1389 C CA . LEU A 1 180 ? 2.203 5.514 25.042 1.00 93.31 180 LEU A CA 1
ATOM 1390 C C . LEU A 1 180 ? 2.093 6.625 23.996 1.00 93.31 180 LEU A C 1
ATOM 1392 O O . LEU A 1 180 ? 2.387 6.402 22.824 1.00 93.31 180 LEU A O 1
ATOM 1396 N N . THR A 1 181 ? 1.721 7.835 24.411 1.00 93.81 181 THR A N 1
ATOM 1397 C CA . THR A 1 181 ? 1.663 8.997 23.516 1.00 93.81 181 THR A CA 1
ATOM 1398 C C . THR A 1 181 ? 3.049 9.336 22.965 1.00 93.81 181 THR A C 1
ATOM 1400 O O . THR A 1 181 ? 3.194 9.546 21.760 1.00 93.81 181 THR A O 1
ATOM 1403 N N . ALA A 1 182 ? 4.080 9.330 23.816 1.00 93.31 182 ALA A N 1
ATOM 1404 C CA . ALA A 1 182 ? 5.459 9.564 23.396 1.00 93.31 182 ALA A CA 1
ATOM 1405 C C . ALA A 1 182 ? 5.966 8.466 22.444 1.00 93.31 182 ALA A C 1
ATOM 1407 O O . ALA A 1 182 ? 6.547 8.773 21.403 1.00 93.31 182 ALA A O 1
ATOM 1408 N N . THR A 1 183 ? 5.694 7.194 22.745 1.00 94.06 183 THR A N 1
ATOM 1409 C CA . THR A 1 183 ? 6.058 6.067 21.876 1.00 94.06 183 THR A CA 1
ATOM 1410 C C . THR A 1 183 ? 5.347 6.138 20.527 1.00 94.06 183 THR A C 1
ATOM 1412 O O . THR A 1 183 ? 5.988 5.949 19.499 1.00 94.06 183 THR A O 1
ATOM 1415 N N . ASN A 1 184 ? 4.054 6.469 20.491 1.00 90.81 184 ASN A N 1
ATOM 1416 C CA . ASN A 1 184 ? 3.312 6.620 19.236 1.00 90.81 184 ASN A CA 1
ATOM 1417 C C . ASN A 1 184 ? 3.846 7.778 18.379 1.00 90.81 184 ASN A C 1
ATOM 1419 O O . ASN A 1 184 ? 3.948 7.647 17.156 1.00 90.81 184 ASN A O 1
ATOM 1423 N N . ALA A 1 185 ? 4.236 8.893 19.003 1.00 92.50 185 ALA A N 1
ATOM 1424 C CA . ALA A 1 185 ? 4.885 10.000 18.303 1.00 92.50 185 ALA A CA 1
ATOM 1425 C C . ALA A 1 185 ? 6.249 9.585 17.719 1.00 92.50 185 ALA A C 1
ATOM 1427 O O . ALA A 1 185 ? 6.557 9.907 16.567 1.00 92.50 185 ALA A O 1
ATOM 1428 N N . GLN A 1 186 ? 7.035 8.813 18.477 1.00 93.38 186 GLN A N 1
ATOM 1429 C CA . GLN A 1 186 ? 8.315 8.283 18.010 1.00 93.38 186 GLN A CA 1
ATOM 1430 C C . GLN A 1 186 ? 8.130 7.302 16.846 1.00 93.38 186 GLN A C 1
ATOM 1432 O O . GLN A 1 186 ? 8.750 7.480 15.805 1.00 93.38 186 GLN A O 1
ATOM 1437 N N . LEU A 1 187 ? 7.214 6.337 16.964 1.00 94.69 187 LEU A N 1
ATOM 1438 C CA . LEU A 1 187 ? 6.917 5.371 15.899 1.00 94.69 187 LEU A CA 1
ATOM 1439 C C . LEU A 1 187 ? 6.436 6.053 14.617 1.00 94.69 187 LEU A C 1
ATOM 1441 O O . LEU A 1 187 ? 6.801 5.638 13.521 1.00 94.69 187 LEU A O 1
ATOM 1445 N N . THR A 1 188 ? 5.646 7.120 14.734 1.00 94.25 188 THR A N 1
ATOM 1446 C CA . THR A 1 188 ? 5.221 7.915 13.572 1.00 94.25 188 THR A CA 1
ATOM 1447 C C . THR A 1 188 ? 6.423 8.548 12.870 1.00 94.25 188 THR A C 1
ATOM 1449 O O . THR A 1 188 ? 6.517 8.508 11.643 1.00 94.25 188 THR A O 1
ATOM 1452 N N . THR A 1 189 ? 7.367 9.082 13.646 1.00 94.50 189 THR A N 1
ATOM 1453 C CA . THR A 1 189 ? 8.606 9.679 13.128 1.00 94.50 189 THR A CA 1
ATOM 1454 C C . THR A 1 189 ? 9.505 8.625 12.480 1.00 94.50 189 THR A C 1
ATOM 1456 O O . THR A 1 189 ? 9.980 8.818 11.363 1.00 94.50 189 THR A O 1
ATOM 1459 N N . ASP A 1 190 ? 9.692 7.482 13.136 1.00 92.81 190 ASP A N 1
ATOM 1460 C CA . ASP A 1 190 ? 10.525 6.390 12.633 1.00 92.81 190 ASP A CA 1
ATOM 1461 C C . ASP A 1 190 ? 9.946 5.785 11.349 1.00 92.81 190 ASP A C 1
ATOM 1463 O O . ASP A 1 190 ? 10.685 5.536 10.398 1.00 92.81 190 ASP A O 1
ATOM 1467 N N . ASN A 1 191 ? 8.621 5.627 11.269 1.00 92.50 191 ASN A N 1
ATOM 1468 C CA . ASN A 1 191 ? 7.943 5.165 10.058 1.00 92.50 191 ASN A CA 1
ATOM 1469 C C . ASN A 1 191 ? 8.121 6.143 8.888 1.00 92.50 191 ASN A C 1
ATOM 1471 O O . ASN A 1 191 ? 8.345 5.704 7.757 1.00 92.50 191 ASN A O 1
ATOM 1475 N N . ALA A 1 192 ? 8.057 7.454 9.142 1.00 90.56 192 ALA A N 1
ATOM 1476 C CA . ALA A 1 192 ? 8.309 8.466 8.118 1.00 90.56 192 ALA A CA 1
ATOM 1477 C C . ALA A 1 192 ? 9.767 8.419 7.629 1.00 90.56 192 ALA A C 1
ATOM 1479 O O . ALA A 1 192 ? 10.008 8.350 6.422 1.00 90.56 192 ALA A O 1
ATOM 1480 N N . ASN A 1 193 ? 10.728 8.355 8.555 1.00 94.19 193 ASN A N 1
ATOM 1481 C CA . ASN A 1 193 ? 12.153 8.243 8.236 1.00 94.19 193 ASN A CA 1
ATOM 1482 C C . ASN A 1 193 ? 12.461 6.966 7.442 1.00 94.19 193 ASN A C 1
ATOM 1484 O O . ASN A 1 193 ? 13.210 7.000 6.467 1.00 94.19 193 ASN A O 1
ATOM 1488 N N . PHE A 1 194 ? 11.867 5.834 7.826 1.00 92.75 194 PHE A N 1
ATOM 1489 C CA . PHE A 1 194 ? 12.040 4.568 7.120 1.00 92.75 194 PHE A CA 1
ATOM 1490 C C . PHE A 1 194 ? 11.464 4.622 5.700 1.00 92.75 194 PHE A C 1
ATOM 1492 O O . PHE A 1 194 ? 12.102 4.157 4.752 1.00 92.75 194 PHE A O 1
ATOM 1499 N N . ALA A 1 195 ? 10.281 5.219 5.527 1.00 88.00 195 ALA A N 1
ATOM 1500 C CA . ALA A 1 195 ? 9.681 5.410 4.210 1.00 88.00 195 ALA A CA 1
ATOM 1501 C C . ALA A 1 195 ? 10.563 6.288 3.303 1.00 88.00 195 ALA A C 1
ATOM 1503 O O . ALA A 1 195 ? 10.763 5.954 2.132 1.00 88.00 195 ALA A O 1
ATOM 1504 N N . GLU A 1 196 ? 11.139 7.364 3.846 1.00 89.56 196 GLU A N 1
ATOM 1505 C CA . GLU A 1 196 ? 12.049 8.249 3.117 1.00 89.56 196 GLU A CA 1
ATOM 1506 C C . GLU A 1 196 ? 13.364 7.547 2.745 1.00 89.56 196 GLU A C 1
ATOM 1508 O O . GLU A 1 196 ? 13.777 7.593 1.586 1.00 89.56 196 GLU A O 1
ATOM 1513 N N . GLN A 1 197 ? 13.978 6.811 3.678 1.00 91.75 197 GLN A N 1
ATOM 1514 C CA . GLN A 1 197 ? 15.184 6.019 3.409 1.00 91.75 197 GLN A CA 1
ATOM 1515 C C . GLN A 1 197 ? 14.944 4.963 2.328 1.00 91.75 197 GLN A C 1
ATOM 1517 O O . GLN A 1 197 ? 15.746 4.822 1.404 1.00 91.75 197 GLN A O 1
ATOM 1522 N N . LYS A 1 198 ? 13.817 4.244 2.398 1.00 89.00 198 LYS A N 1
ATOM 1523 C CA . LYS A 1 198 ? 13.449 3.247 1.389 1.00 89.00 198 LYS A CA 1
ATOM 1524 C C . LYS A 1 198 ? 13.269 3.887 0.012 1.00 89.00 198 LYS A C 1
ATOM 1526 O O . LYS A 1 198 ? 13.719 3.319 -0.983 1.00 89.00 198 LYS A O 1
ATOM 1531 N N . LYS A 1 199 ? 12.649 5.072 -0.053 1.00 87.44 199 LYS A N 1
ATOM 1532 C CA . LYS A 1 199 ? 12.532 5.842 -1.297 1.00 87.44 199 LYS A CA 1
ATOM 1533 C C . LYS A 1 199 ? 13.912 6.240 -1.828 1.00 87.44 199 LYS A C 1
ATOM 1535 O O . LYS A 1 199 ? 14.185 5.988 -2.993 1.00 87.44 199 LYS A O 1
ATOM 1540 N N . ALA A 1 200 ? 14.788 6.783 -0.983 1.00 90.94 200 ALA A N 1
ATOM 1541 C CA . ALA A 1 200 ? 16.125 7.222 -1.381 1.00 90.94 200 ALA A CA 1
ATOM 1542 C C . ALA A 1 200 ? 16.982 6.074 -1.941 1.00 90.94 200 ALA A C 1
ATOM 1544 O O . ALA A 1 200 ? 17.594 6.224 -2.996 1.00 90.94 200 ALA A O 1
ATOM 1545 N N . ILE A 1 201 ? 16.978 4.910 -1.281 1.00 91.19 201 ILE A N 1
ATOM 1546 C CA . ILE A 1 201 ? 17.687 3.709 -1.757 1.00 91.19 201 ILE A CA 1
ATOM 1547 C C . ILE A 1 201 ? 17.156 3.273 -3.128 1.00 91.19 201 ILE A C 1
ATOM 1549 O O . ILE A 1 201 ? 17.932 2.943 -4.023 1.00 91.19 201 ILE A O 1
ATOM 1553 N N . ARG A 1 202 ? 15.832 3.299 -3.314 1.00 88.69 202 ARG A N 1
ATOM 1554 C CA . ARG A 1 202 ? 15.198 2.932 -4.584 1.00 88.69 202 ARG A CA 1
ATOM 1555 C C . ARG A 1 202 ? 15.553 3.908 -5.702 1.00 88.69 202 ARG A C 1
ATOM 1557 O O . ARG A 1 202 ? 15.934 3.466 -6.780 1.00 88.69 202 ARG A O 1
ATOM 1564 N N . THR A 1 203 ? 15.480 5.212 -5.441 1.00 91.88 203 THR A N 1
ATOM 1565 C CA . THR A 1 203 ? 15.891 6.250 -6.396 1.00 91.88 203 THR A CA 1
ATOM 1566 C C . THR A 1 203 ? 17.350 6.048 -6.811 1.00 91.88 203 THR A C 1
ATOM 1568 O O . THR A 1 203 ? 17.633 6.030 -8.004 1.00 91.88 203 THR A O 1
ATOM 1571 N N . GLN A 1 204 ? 18.258 5.781 -5.866 1.00 94.12 204 GLN A N 1
ATOM 1572 C CA . GLN A 1 204 ? 19.667 5.497 -6.178 1.00 94.12 204 GLN A CA 1
ATOM 1573 C C . GLN A 1 204 ? 19.846 4.252 -7.060 1.00 94.12 204 GLN A C 1
ATOM 1575 O O . GLN A 1 204 ? 20.664 4.262 -7.980 1.00 94.12 204 GLN A O 1
ATOM 1580 N N . ALA A 1 205 ? 19.086 3.181 -6.811 1.00 92.75 205 ALA A N 1
ATOM 1581 C CA . ALA A 1 205 ? 19.134 1.976 -7.639 1.00 92.75 205 ALA A CA 1
ATOM 1582 C C . ALA A 1 205 ? 18.667 2.247 -9.082 1.00 92.75 205 ALA A C 1
ATOM 1584 O O . ALA A 1 205 ? 19.317 1.815 -10.036 1.00 92.75 205 ALA A O 1
ATOM 1585 N N . ILE A 1 206 ? 17.588 3.020 -9.246 1.00 94.12 206 ILE A N 1
ATOM 1586 C CA . ILE A 1 206 ? 17.077 3.441 -10.558 1.00 94.12 206 ILE A CA 1
ATOM 1587 C C . ILE A 1 206 ? 18.104 4.321 -11.272 1.00 94.12 206 ILE A C 1
ATOM 1589 O O . ILE A 1 206 ? 18.413 4.074 -12.436 1.00 94.12 206 ILE A O 1
ATOM 1593 N N . GLU A 1 207 ? 18.666 5.322 -10.588 1.00 95.62 207 GLU A N 1
ATOM 1594 C CA . GLU A 1 207 ? 19.703 6.194 -11.147 1.00 95.62 207 GLU A CA 1
ATOM 1595 C C . GLU A 1 207 ? 20.898 5.391 -11.662 1.00 95.62 207 GLU A C 1
ATOM 1597 O O . GLU A 1 207 ? 21.333 5.618 -12.791 1.00 95.62 207 GLU A O 1
ATOM 1602 N N . ALA A 1 208 ? 21.369 4.408 -10.889 1.00 96.06 208 ALA A N 1
ATOM 1603 C CA . ALA A 1 208 ? 22.459 3.527 -11.296 1.00 96.06 208 ALA A CA 1
ATOM 1604 C C . ALA A 1 208 ? 22.107 2.692 -12.542 1.00 96.06 208 ALA A C 1
ATOM 1606 O O . ALA A 1 208 ? 22.939 2.531 -13.439 1.00 96.06 208 ALA A O 1
ATOM 1607 N N . GLY A 1 209 ? 20.871 2.187 -12.631 1.00 95.00 209 GLY A N 1
ATOM 1608 C CA . GLY A 1 209 ? 20.376 1.484 -13.816 1.00 95.00 209 GLY A CA 1
ATOM 1609 C C . GLY A 1 209 ? 20.327 2.381 -15.057 1.00 95.00 209 GLY A C 1
ATOM 1610 O O . GLY A 1 209 ? 20.790 1.987 -16.129 1.00 95.00 209 GLY A O 1
ATOM 1611 N N . LEU A 1 210 ? 19.836 3.615 -14.912 1.00 95.94 210 LEU A N 1
ATOM 1612 C CA . LEU A 1 210 ? 19.789 4.598 -15.998 1.00 95.94 210 LEU A CA 1
ATOM 1613 C C . LEU A 1 210 ? 21.189 5.049 -16.434 1.00 95.94 210 LEU A C 1
ATOM 1615 O O . LEU A 1 210 ? 21.434 5.187 -17.631 1.00 95.94 210 LEU A O 1
ATOM 1619 N N . ASP A 1 211 ? 22.120 5.235 -15.497 1.00 96.25 211 ASP A N 1
ATOM 1620 C CA . ASP A 1 211 ? 23.514 5.571 -15.806 1.00 96.25 211 ASP A CA 1
ATOM 1621 C C . ASP A 1 211 ? 24.200 4.472 -16.613 1.00 96.25 211 ASP A C 1
ATOM 1623 O O . ASP A 1 211 ? 24.913 4.763 -17.577 1.00 96.25 211 ASP A O 1
ATOM 1627 N N . LYS A 1 212 ? 23.925 3.206 -16.286 1.00 95.56 212 LYS A N 1
ATOM 1628 C CA . LYS A 1 212 ? 24.394 2.075 -17.084 1.00 95.56 212 LYS A CA 1
ATOM 1629 C C . LYS A 1 212 ? 23.827 2.113 -18.506 1.00 95.56 212 LYS A C 1
ATOM 1631 O O . LYS A 1 212 ? 24.584 1.969 -19.459 1.00 95.56 212 LYS A O 1
ATOM 1636 N N . LEU A 1 213 ? 22.529 2.384 -18.672 1.00 94.38 213 LEU A N 1
ATOM 1637 C CA . LEU A 1 213 ? 21.916 2.511 -20.002 1.00 94.38 213 LEU A CA 1
ATOM 1638 C C . LEU A 1 213 ? 22.506 3.668 -20.819 1.00 94.38 213 LEU A C 1
ATOM 1640 O O . LEU A 1 213 ? 22.628 3.552 -22.038 1.00 94.38 213 LEU A O 1
ATOM 1644 N N . ILE A 1 214 ? 22.879 4.773 -20.173 1.00 93.62 214 ILE A N 1
ATOM 1645 C CA . ILE A 1 214 ? 23.561 5.892 -20.837 1.00 93.62 214 ILE A CA 1
ATOM 1646 C C . ILE A 1 214 ? 24.965 5.473 -21.279 1.00 93.62 214 ILE A C 1
ATOM 1648 O O . ILE A 1 214 ? 25.344 5.732 -22.421 1.00 93.62 214 ILE A O 1
ATOM 1652 N N . ALA A 1 215 ? 25.719 4.794 -20.409 1.00 92.81 215 ALA A N 1
ATOM 1653 C CA . ALA A 1 215 ? 27.049 4.279 -20.733 1.00 92.81 215 ALA A CA 1
ATOM 1654 C C . ALA A 1 215 ? 27.015 3.270 -21.896 1.00 92.81 215 ALA A C 1
ATOM 1656 O O . ALA A 1 215 ? 27.869 3.320 -22.780 1.00 92.81 215 ALA A O 1
ATOM 1657 N N . ASP A 1 216 ? 25.984 2.424 -21.941 1.00 89.94 216 ASP A N 1
ATOM 1658 C CA . ASP A 1 216 ? 25.754 1.435 -23.000 1.00 89.94 216 ASP A CA 1
ATOM 1659 C C . ASP A 1 216 ? 25.149 2.050 -24.286 1.00 89.94 216 ASP A C 1
ATOM 1661 O O . ASP A 1 216 ? 24.857 1.337 -25.251 1.00 89.94 216 ASP A O 1
ATOM 1665 N N . GLY A 1 217 ? 24.927 3.372 -24.319 1.00 89.12 217 GLY A N 1
ATOM 1666 C CA . GLY A 1 217 ? 24.365 4.093 -25.466 1.00 89.12 217 GLY A CA 1
ATOM 1667 C C . GLY A 1 217 ? 22.885 3.799 -25.743 1.00 89.12 217 GLY A C 1
ATOM 1668 O O . GLY A 1 217 ? 22.394 4.085 -26.833 1.00 89.12 217 GLY A O 1
ATOM 1669 N N . LYS A 1 218 ? 22.166 3.214 -24.778 1.00 89.75 218 LYS A N 1
ATOM 1670 C CA . LYS A 1 218 ? 20.737 2.859 -24.868 1.00 89.75 218 LYS A CA 1
ATOM 1671 C C . LYS A 1 218 ? 19.810 4.003 -24.470 1.00 89.75 218 LYS A C 1
ATOM 1673 O O . LYS A 1 218 ? 18.657 4.033 -24.889 1.00 89.75 218 LYS A O 1
ATOM 1678 N N . LEU A 1 219 ? 20.310 4.945 -23.674 1.00 90.81 219 LEU A N 1
ATOM 1679 C CA . LEU A 1 219 ? 19.584 6.132 -23.237 1.00 90.81 219 LEU A CA 1
ATOM 1680 C C . LEU A 1 219 ? 20.417 7.384 -23.520 1.00 90.81 219 LEU A C 1
ATOM 1682 O O . LEU A 1 219 ? 21.588 7.465 -23.158 1.00 90.81 219 LEU A O 1
ATOM 1686 N N . ALA A 1 220 ? 19.811 8.391 -24.148 1.00 89.50 220 ALA A N 1
ATOM 1687 C CA . ALA A 1 220 ? 20.458 9.687 -24.312 1.00 89.50 220 ALA A CA 1
ATOM 1688 C C . ALA A 1 220 ? 20.602 10.378 -22.948 1.00 89.50 220 ALA A C 1
ATOM 1690 O O . ALA A 1 220 ? 19.628 10.489 -22.202 1.00 89.50 220 ALA A O 1
ATOM 1691 N N . SER A 1 221 ? 21.787 10.914 -22.645 1.00 91.75 221 SER A N 1
ATOM 1692 C CA . SER A 1 221 ? 22.060 11.591 -21.368 1.00 91.75 221 SER A CA 1
ATOM 1693 C C . SER A 1 221 ? 21.113 12.765 -21.085 1.00 91.75 221 SER A C 1
ATOM 1695 O O . SER A 1 221 ? 20.736 12.986 -19.936 1.00 91.75 221 SER A O 1
ATOM 1697 N N . GLY A 1 222 ? 20.652 13.467 -22.128 1.00 93.56 222 GLY A N 1
ATOM 1698 C CA . GLY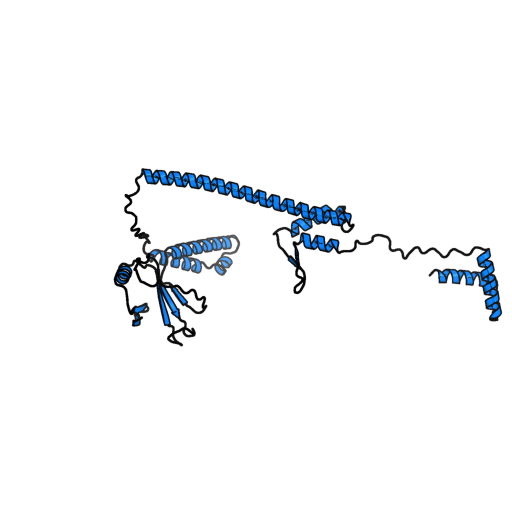 A 1 222 ? 19.664 14.548 -22.019 1.00 93.56 222 GLY A CA 1
ATOM 1699 C C . GLY A 1 222 ? 18.279 14.106 -21.529 1.00 93.56 222 GLY A C 1
ATOM 1700 O O . GLY A 1 222 ? 17.529 14.940 -21.032 1.00 93.56 222 GLY A O 1
ATOM 1701 N N . ASN A 1 223 ? 17.964 12.809 -21.612 1.00 93.06 223 ASN A N 1
ATOM 1702 C CA . ASN A 1 223 ? 16.679 12.246 -21.194 1.00 93.06 223 ASN A CA 1
ATOM 1703 C C . ASN A 1 223 ? 16.722 11.616 -19.792 1.00 93.06 223 ASN A C 1
ATOM 1705 O O . ASN A 1 223 ? 15.709 11.081 -19.336 1.00 93.06 223 ASN A O 1
ATOM 1709 N N . LYS A 1 224 ? 17.873 11.652 -19.098 1.00 94.19 224 LYS A N 1
ATOM 1710 C CA . LYS A 1 224 ? 18.042 10.999 -17.788 1.00 94.19 224 LYS A CA 1
ATOM 1711 C C . LYS A 1 224 ? 17.000 11.476 -16.776 1.00 94.19 224 LYS A C 1
ATOM 1713 O O . LYS A 1 224 ? 16.396 10.658 -16.093 1.00 94.19 224 LYS A O 1
ATOM 1718 N N . ALA A 1 225 ? 16.766 12.787 -16.710 1.00 95.12 225 ALA A N 1
ATOM 1719 C CA . ALA A 1 225 ? 15.835 13.377 -15.752 1.00 95.12 225 ALA A CA 1
ATOM 1720 C C . ALA A 1 225 ? 14.385 12.917 -15.988 1.00 95.12 225 ALA A C 1
ATOM 1722 O O . ALA A 1 225 ? 13.690 12.570 -15.036 1.00 95.12 225 ALA A O 1
ATOM 1723 N N . GLN A 1 226 ? 13.935 12.862 -17.247 1.00 95.00 226 GLN A N 1
ATOM 1724 C CA . GLN A 1 226 ? 12.595 12.372 -17.580 1.00 95.00 226 GLN A CA 1
ATOM 1725 C C . GLN A 1 226 ? 12.463 10.867 -17.321 1.00 95.00 226 GLN A C 1
ATOM 1727 O O . GLN A 1 226 ? 11.447 10.433 -16.786 1.00 95.00 226 GLN A O 1
ATOM 1732 N N . ALA A 1 227 ? 13.485 10.078 -17.671 1.00 94.38 227 ALA A N 1
ATOM 1733 C CA . ALA A 1 227 ? 13.488 8.636 -17.435 1.00 94.38 227 ALA A CA 1
ATOM 1734 C C . ALA A 1 227 ? 13.445 8.306 -15.936 1.00 94.38 227 ALA A C 1
ATOM 1736 O O . ALA A 1 227 ? 12.686 7.429 -15.529 1.00 94.38 227 ALA A O 1
ATOM 1737 N N . LEU A 1 228 ? 14.198 9.048 -15.118 1.00 95.06 228 LEU A N 1
ATOM 1738 C CA . LEU A 1 228 ? 14.177 8.917 -13.663 1.00 95.06 228 LEU A CA 1
ATOM 1739 C C . LEU A 1 228 ? 12.792 9.238 -13.101 1.00 95.06 228 LEU A C 1
ATOM 1741 O O . LEU A 1 228 ? 12.218 8.404 -12.411 1.00 95.06 228 LEU A O 1
ATOM 1745 N N . ALA A 1 229 ? 12.221 10.391 -13.462 1.00 94.00 229 ALA A N 1
ATOM 1746 C CA . ALA A 1 229 ? 10.892 10.790 -13.000 1.00 94.00 229 ALA A CA 1
ATOM 1747 C C . ALA A 1 229 ? 9.804 9.775 -13.393 1.00 94.00 229 ALA A C 1
ATOM 1749 O O . ALA A 1 229 ? 8.897 9.495 -12.611 1.00 94.00 229 ALA A O 1
ATOM 1750 N N . PHE A 1 230 ? 9.901 9.197 -14.594 1.00 93.88 230 PHE A N 1
ATOM 1751 C CA . PHE A 1 230 ? 8.974 8.165 -15.046 1.00 93.88 230 PHE A CA 1
ATOM 1752 C C . PHE A 1 230 ? 9.119 6.867 -14.243 1.00 93.88 230 PHE A C 1
ATOM 1754 O O . PHE A 1 230 ? 8.118 6.327 -13.774 1.00 93.88 230 PHE A O 1
ATOM 1761 N N . CYS A 1 231 ? 10.352 6.400 -14.028 1.00 93.12 231 CYS A N 1
ATOM 1762 C CA . CYS A 1 231 ? 10.614 5.229 -13.195 1.00 93.12 231 CYS A CA 1
ATOM 1763 C C . CYS A 1 231 ? 10.091 5.448 -11.768 1.00 93.12 231 CYS A C 1
ATOM 1765 O O . CYS A 1 231 ? 9.345 4.620 -11.259 1.00 93.12 231 CYS A O 1
ATOM 1767 N N . GLU A 1 232 ? 10.383 6.594 -11.145 1.00 91.69 232 GLU A N 1
ATOM 1768 C CA . GLU A 1 232 ? 9.877 6.931 -9.808 1.00 91.69 232 GLU A CA 1
ATOM 1769 C C . GLU A 1 232 ? 8.342 6.945 -9.729 1.00 91.69 232 GLU A C 1
ATOM 1771 O O . GLU A 1 232 ? 7.775 6.525 -8.718 1.00 91.69 232 GLU A O 1
ATOM 1776 N N . ALA A 1 233 ? 7.659 7.386 -10.789 1.00 90.12 233 ALA A N 1
ATOM 1777 C CA . ALA A 1 233 ? 6.202 7.364 -10.859 1.00 90.12 233 ALA A CA 1
ATOM 1778 C C . ALA A 1 233 ? 5.637 5.936 -10.950 1.00 90.12 233 ALA A C 1
ATOM 1780 O O . ALA A 1 233 ? 4.648 5.637 -10.285 1.00 90.12 233 ALA A O 1
ATOM 1781 N N . MET A 1 234 ? 6.267 5.042 -11.723 1.00 87.94 234 MET A N 1
ATOM 1782 C CA . MET A 1 234 ? 5.872 3.623 -11.806 1.00 87.94 234 MET A CA 1
ATOM 1783 C C . MET A 1 234 ? 6.090 2.878 -10.490 1.00 87.94 234 MET A C 1
ATOM 1785 O O . MET A 1 234 ? 5.385 1.927 -10.160 1.00 87.94 234 MET A O 1
ATOM 1789 N N . GLU A 1 235 ? 7.073 3.328 -9.727 1.00 83.12 235 GLU A N 1
ATOM 1790 C CA . GLU A 1 235 ? 7.417 2.762 -8.442 1.00 83.12 235 GLU A CA 1
ATOM 1791 C C . GLU A 1 235 ? 6.432 3.172 -7.318 1.00 83.12 235 GLU A C 1
ATOM 1793 O O . GLU A 1 235 ? 6.438 2.565 -6.233 1.00 83.12 235 GLU A O 1
ATOM 1798 N N . ALA A 1 236 ? 5.562 4.162 -7.552 1.00 70.31 236 ALA A N 1
ATOM 1799 C CA . ALA A 1 236 ? 4.541 4.589 -6.602 1.00 70.31 236 ALA A CA 1
ATOM 1800 C C . ALA A 1 236 ? 3.573 3.429 -6.290 1.00 70.31 236 ALA A C 1
ATOM 1802 O O . ALA A 1 236 ? 2.855 2.945 -7.156 1.00 70.31 236 ALA A O 1
ATOM 1803 N N . GLY A 1 237 ? 3.570 2.960 -5.037 1.00 68.56 237 GLY A N 1
ATOM 1804 C CA . GLY A 1 237 ? 2.730 1.840 -4.584 1.00 68.56 237 GLY A CA 1
ATOM 1805 C C . GLY A 1 237 ? 3.441 0.488 -4.445 1.00 68.56 237 GLY A C 1
ATOM 1806 O O . GLY A 1 237 ? 2.827 -0.452 -3.956 1.00 68.56 237 GLY A O 1
ATOM 1807 N N . ALA A 1 238 ? 4.731 0.390 -4.800 1.00 69.31 238 ALA A N 1
ATOM 1808 C CA . ALA A 1 238 ? 5.546 -0.827 -4.626 1.00 69.31 238 ALA A CA 1
ATOM 1809 C C . ALA A 1 238 ? 4.931 -2.102 -5.249 1.00 69.31 238 ALA A C 1
ATOM 1811 O O . ALA A 1 238 ? 5.119 -3.206 -4.738 1.00 69.31 238 ALA A O 1
ATOM 1812 N N . GLN A 1 239 ? 4.199 -1.941 -6.351 1.00 81.44 239 GLN A N 1
ATOM 1813 C CA . GLN A 1 239 ? 3.587 -3.045 -7.075 1.00 81.44 239 GLN A CA 1
ATOM 1814 C C . GLN A 1 239 ? 4.656 -3.867 -7.807 1.00 81.44 239 GLN A C 1
ATOM 1816 O O . GLN A 1 239 ? 5.496 -3.318 -8.522 1.00 81.44 239 GLN A O 1
ATOM 1821 N N . MET A 1 240 ? 4.602 -5.186 -7.625 1.00 85.94 240 MET A N 1
ATOM 1822 C CA . MET A 1 240 ? 5.365 -6.147 -8.418 1.00 85.94 240 MET A CA 1
ATOM 1823 C C . MET A 1 240 ? 4.502 -6.611 -9.584 1.00 85.94 240 MET A C 1
ATOM 1825 O O . MET A 1 240 ? 3.320 -6.918 -9.410 1.00 85.94 240 MET A O 1
ATOM 1829 N N . PHE A 1 241 ? 5.097 -6.659 -10.766 1.00 85.44 241 PHE A N 1
ATOM 1830 C CA . PHE A 1 241 ? 4.469 -7.158 -11.978 1.00 85.44 241 PHE A CA 1
ATOM 1831 C C . PHE A 1 241 ? 5.089 -8.504 -12.342 1.00 85.44 241 PHE A C 1
ATOM 1833 O O . PHE A 1 241 ? 6.293 -8.704 -12.185 1.00 85.44 241 PHE A O 1
ATOM 1840 N N . GLU A 1 242 ? 4.252 -9.428 -12.806 1.00 88.19 242 GLU A N 1
ATOM 1841 C CA . GLU A 1 242 ? 4.662 -10.762 -13.233 1.00 88.19 242 GLU A CA 1
ATOM 1842 C C . GLU A 1 242 ? 4.758 -10.793 -14.766 1.00 88.19 242 GLU A C 1
ATOM 1844 O O . GLU A 1 242 ? 3.787 -10.496 -15.462 1.00 88.19 242 GLU A O 1
ATOM 1849 N N . PHE A 1 243 ? 5.938 -11.122 -15.291 1.00 85.06 243 PHE A N 1
ATOM 1850 C CA . PHE A 1 243 ? 6.247 -11.175 -16.719 1.00 85.06 243 PHE A CA 1
ATOM 1851 C C . PHE A 1 243 ? 6.629 -12.604 -17.125 1.00 85.06 243 PHE A C 1
ATOM 1853 O O . PHE A 1 243 ? 7.433 -13.238 -16.444 1.00 85.06 243 PHE A O 1
ATOM 1860 N N . GLY A 1 244 ? 6.095 -13.094 -18.247 1.00 81.19 244 GLY A N 1
ATOM 1861 C CA . GLY A 1 244 ? 6.348 -14.446 -18.772 1.00 81.19 244 GLY A CA 1
ATOM 1862 C C . GLY A 1 244 ? 5.101 -15.340 -18.788 1.00 81.19 244 GLY A C 1
ATOM 1863 O O . GLY A 1 244 ? 4.064 -14.992 -18.225 1.00 81.19 244 GLY A O 1
ATOM 1864 N N . GLU A 1 245 ? 5.199 -16.493 -19.452 1.00 78.31 245 GLU A N 1
ATOM 1865 C CA . GLU A 1 245 ? 4.133 -17.501 -19.560 1.00 78.31 245 GLU A CA 1
ATOM 1866 C C . GLU A 1 245 ? 4.626 -18.850 -19.003 1.00 78.31 245 GLU A C 1
ATOM 1868 O O . GLU A 1 245 ? 5.798 -19.196 -19.145 1.00 78.31 245 GLU A O 1
ATOM 1873 N N . GLY A 1 246 ? 3.745 -19.626 -18.363 1.00 73.19 246 GLY A N 1
ATOM 1874 C CA . GLY A 1 246 ? 4.086 -20.949 -17.819 1.00 73.19 246 GLY A CA 1
ATOM 1875 C C . GLY A 1 246 ? 4.954 -20.891 -16.558 1.00 73.19 246 GLY A C 1
ATOM 1876 O O . GLY A 1 246 ? 4.653 -20.121 -15.651 1.00 73.19 246 GLY A O 1
ATOM 1877 N N . ASP A 1 247 ? 6.001 -21.717 -16.494 1.00 75.06 247 ASP A N 1
ATOM 1878 C CA . ASP A 1 247 ? 6.914 -21.820 -15.342 1.00 75.06 247 ASP A CA 1
ATOM 1879 C C . ASP A 1 247 ? 8.076 -20.795 -15.379 1.00 75.06 247 ASP A C 1
ATOM 1881 O O . ASP A 1 247 ? 8.828 -20.684 -14.413 1.00 75.06 247 ASP A O 1
ATOM 1885 N N . GLU A 1 248 ? 8.220 -20.002 -16.452 1.00 76.81 248 GLU A N 1
ATOM 1886 C CA . GLU A 1 248 ? 9.270 -18.969 -16.602 1.00 76.81 248 GLU A CA 1
ATOM 1887 C C . GLU A 1 248 ? 8.813 -17.565 -16.163 1.00 76.81 248 GLU A C 1
ATOM 1889 O O . GLU A 1 248 ? 9.199 -16.545 -16.739 1.00 76.81 248 GLU A O 1
ATOM 1894 N N . LYS A 1 249 ? 7.961 -17.481 -15.139 1.00 83.38 249 LYS A N 1
ATOM 1895 C CA . LYS A 1 249 ? 7.480 -16.187 -14.648 1.00 83.38 249 LYS A CA 1
ATOM 1896 C C . LYS A 1 249 ? 8.550 -15.460 -13.843 1.00 83.38 249 LYS A C 1
ATOM 1898 O O . LYS A 1 249 ? 9.133 -16.000 -12.906 1.00 83.38 249 LYS A O 1
ATOM 1903 N N . THR A 1 250 ? 8.760 -14.195 -14.176 1.00 82.31 250 THR A N 1
ATOM 1904 C CA . THR A 1 250 ? 9.683 -13.292 -13.489 1.00 82.31 250 THR A CA 1
ATOM 1905 C C . THR A 1 250 ? 8.902 -12.154 -12.852 1.00 82.31 250 THR A C 1
ATOM 1907 O O . THR A 1 250 ? 8.036 -11.553 -13.482 1.00 82.31 250 THR A O 1
ATOM 1910 N N . GLN A 1 251 ? 9.186 -11.869 -11.583 1.00 87.69 251 GLN A N 1
ATOM 1911 C CA . GLN A 1 251 ? 8.602 -10.728 -10.885 1.00 87.69 251 GLN A CA 1
ATOM 1912 C C . GLN A 1 251 ? 9.588 -9.568 -10.897 1.00 87.69 251 GLN A C 1
ATOM 1914 O O . GLN A 1 251 ? 10.748 -9.735 -10.523 1.00 87.69 251 GLN A O 1
ATOM 1919 N N . ALA A 1 252 ? 9.122 -8.400 -11.319 1.00 87.06 252 ALA A N 1
ATOM 1920 C CA . ALA A 1 252 ? 9.912 -7.179 -11.325 1.00 87.06 252 ALA A CA 1
ATOM 1921 C C . ALA A 1 252 ? 9.030 -5.974 -10.998 1.00 87.06 252 ALA A C 1
ATOM 1923 O O . ALA A 1 252 ? 7.819 -5.981 -11.242 1.00 87.06 252 ALA A O 1
ATOM 1924 N N . THR A 1 253 ? 9.636 -4.918 -10.460 1.00 89.44 253 THR A N 1
ATOM 1925 C CA . THR A 1 253 ? 8.948 -3.631 -10.364 1.00 89.44 253 THR A CA 1
ATOM 1926 C C . THR A 1 253 ? 8.797 -3.009 -11.751 1.00 89.44 253 THR A C 1
ATOM 1928 O O . THR A 1 253 ? 9.432 -3.432 -12.721 1.00 89.44 253 THR A O 1
ATOM 1931 N N . GLY A 1 254 ? 7.948 -1.987 -11.861 1.00 89.44 254 GLY A N 1
ATOM 1932 C CA . GLY A 1 254 ? 7.750 -1.280 -13.123 1.00 89.44 254 GLY A CA 1
ATOM 1933 C C . GLY A 1 254 ? 9.045 -0.654 -13.652 1.00 89.44 254 GLY A C 1
ATOM 1934 O O . GLY A 1 254 ? 9.346 -0.780 -14.841 1.00 89.44 254 GLY A O 1
ATOM 1935 N N . ALA A 1 255 ? 9.837 -0.036 -12.769 1.00 91.31 255 ALA A N 1
ATOM 1936 C CA . ALA A 1 255 ? 11.126 0.539 -13.142 1.00 91.31 255 ALA A CA 1
ATOM 1937 C C . ALA A 1 255 ? 12.157 -0.528 -13.527 1.00 91.31 255 ALA A C 1
ATOM 1939 O O . ALA A 1 255 ? 12.808 -0.383 -14.561 1.00 91.31 255 ALA A O 1
ATOM 1940 N N . ASP A 1 256 ? 12.279 -1.613 -12.755 1.00 90.19 256 ASP A N 1
ATOM 1941 C CA . ASP A 1 256 ? 13.236 -2.688 -13.051 1.00 90.19 256 ASP A CA 1
ATOM 1942 C C . ASP A 1 256 ? 12.911 -3.373 -14.380 1.00 90.19 256 ASP A C 1
ATOM 1944 O O . ASP A 1 256 ? 13.808 -3.644 -15.184 1.00 90.19 256 ASP A O 1
ATOM 1948 N N . ALA A 1 257 ? 11.624 -3.599 -14.656 1.00 90.12 257 ALA A N 1
ATOM 1949 C CA . ALA A 1 257 ? 11.168 -4.155 -15.921 1.00 90.12 257 ALA A CA 1
ATOM 1950 C C . ALA A 1 257 ? 11.497 -3.225 -17.097 1.00 90.12 257 ALA A C 1
ATOM 1952 O O . ALA A 1 257 ? 12.011 -3.683 -18.118 1.00 90.12 257 ALA A O 1
ATOM 1953 N N . LEU A 1 258 ? 11.261 -1.916 -16.951 1.00 90.56 258 LEU A N 1
ATOM 1954 C CA . LEU A 1 258 ? 11.565 -0.933 -17.991 1.00 90.56 258 LEU A CA 1
ATOM 1955 C C . LEU A 1 258 ? 13.070 -0.810 -18.250 1.00 90.56 258 LEU A C 1
ATOM 1957 O O . LEU A 1 258 ? 13.493 -0.827 -19.405 1.00 90.56 258 LEU A O 1
ATOM 1961 N N . ILE A 1 259 ? 13.882 -0.698 -17.196 1.00 92.81 259 ILE A N 1
ATOM 1962 C CA . ILE A 1 259 ? 15.345 -0.616 -17.305 1.00 92.81 259 ILE A CA 1
ATOM 1963 C C . ILE A 1 259 ? 15.883 -1.873 -17.992 1.00 92.81 259 ILE A C 1
ATOM 1965 O O . ILE A 1 259 ? 16.674 -1.774 -18.933 1.00 92.81 259 ILE A O 1
ATOM 1969 N N . THR A 1 260 ? 15.410 -3.050 -17.574 1.00 91.44 260 THR A N 1
ATOM 1970 C CA . THR A 1 260 ? 15.766 -4.332 -18.197 1.00 91.44 260 THR A CA 1
ATOM 1971 C C . THR A 1 260 ? 15.384 -4.351 -19.673 1.00 91.44 260 THR A C 1
ATOM 1973 O O . THR A 1 260 ? 16.222 -4.642 -20.528 1.00 91.44 260 THR A O 1
ATOM 1976 N N . PHE A 1 261 ? 14.142 -3.977 -19.990 1.00 89.88 261 PHE A N 1
ATOM 1977 C CA . PHE A 1 261 ? 13.642 -3.914 -21.359 1.00 89.88 261 PHE A CA 1
ATOM 1978 C C . PHE A 1 261 ? 14.506 -3.003 -22.233 1.00 89.88 261 PHE A C 1
ATOM 1980 O O . PHE A 1 261 ? 14.982 -3.445 -23.278 1.00 89.88 261 PHE A O 1
ATOM 1987 N N . LEU A 1 262 ? 14.789 -1.775 -21.793 1.00 90.62 262 LEU A N 1
ATOM 1988 C CA . LEU A 1 262 ? 15.643 -0.833 -22.523 1.00 90.62 262 LEU A CA 1
ATOM 1989 C C . LEU A 1 262 ? 17.065 -1.372 -22.728 1.00 90.62 262 LEU A C 1
ATOM 1991 O O . LEU A 1 262 ? 17.653 -1.152 -23.785 1.00 90.62 262 LEU A O 1
ATOM 1995 N N . GLY A 1 263 ? 17.595 -2.127 -21.762 1.00 89.75 263 GLY A N 1
ATOM 1996 C CA . GLY A 1 263 ? 18.890 -2.797 -21.883 1.00 89.75 263 GLY A CA 1
ATOM 1997 C C . GLY A 1 263 ? 18.939 -3.843 -23.002 1.00 89.75 263 GLY A C 1
ATOM 1998 O O . GLY A 1 263 ? 19.974 -3.997 -23.651 1.00 89.75 263 GLY A O 1
ATOM 1999 N N . THR A 1 264 ? 17.821 -4.525 -23.277 1.00 87.38 264 THR A N 1
ATOM 2000 C CA . THR A 1 264 ? 17.722 -5.503 -24.380 1.00 87.38 264 THR A CA 1
ATOM 2001 C C . THR A 1 264 ? 17.590 -4.863 -25.762 1.00 87.38 264 THR A C 1
ATOM 2003 O O . THR A 1 264 ? 17.879 -5.513 -26.766 1.00 87.38 264 THR A O 1
ATOM 2006 N N . GLN A 1 265 ? 17.175 -3.595 -25.845 1.00 83.25 265 GLN A N 1
ATOM 2007 C CA . GLN A 1 265 ? 16.971 -2.932 -27.130 1.00 83.25 265 GLN A CA 1
ATOM 2008 C C . GLN A 1 265 ? 18.309 -2.582 -27.783 1.00 83.25 265 GLN A C 1
ATOM 2010 O O . GLN A 1 265 ? 19.260 -2.160 -27.127 1.00 83.25 265 GLN A O 1
ATOM 2015 N N . SER A 1 266 ? 18.421 -2.720 -29.102 1.00 73.81 266 SER A N 1
ATOM 2016 C CA . SER A 1 266 ? 19.548 -2.161 -29.858 1.00 73.81 266 SER A CA 1
ATOM 2017 C C . SER A 1 266 ? 19.421 -0.637 -29.925 1.00 73.81 266 SER A C 1
ATOM 2019 O O . SER A 1 266 ? 18.337 -0.126 -30.198 1.00 73.81 266 SER A O 1
ATOM 2021 N N . ALA A 1 267 ? 20.519 0.094 -29.694 1.00 66.75 267 ALA A N 1
ATOM 2022 C CA . ALA A 1 267 ? 20.522 1.542 -29.884 1.00 66.75 267 ALA A CA 1
ATOM 2023 C C . ALA A 1 267 ? 20.228 1.847 -31.359 1.00 66.75 267 ALA A C 1
ATOM 2025 O O . ALA A 1 267 ? 20.758 1.166 -32.239 1.00 66.75 267 ALA A O 1
ATOM 2026 N N . VAL A 1 268 ? 19.380 2.841 -31.625 1.00 69.06 268 VAL A N 1
ATOM 2027 C CA . VAL A 1 268 ? 19.126 3.298 -32.996 1.00 69.06 268 VAL A CA 1
ATOM 2028 C C . VAL A 1 268 ? 20.441 3.849 -33.547 1.00 69.06 268 VAL A C 1
ATOM 2030 O O . VAL A 1 268 ? 20.993 4.802 -32.998 1.00 69.06 268 VAL A O 1
ATOM 2033 N N . ASP A 1 269 ? 20.971 3.219 -34.595 1.00 67.44 269 ASP A N 1
ATOM 2034 C CA . ASP A 1 269 ? 22.169 3.705 -35.272 1.00 67.44 269 ASP A CA 1
ATOM 2035 C C . ASP A 1 269 ? 21.805 4.956 -36.076 1.00 67.44 269 ASP A C 1
ATOM 2037 O O . ASP A 1 269 ? 21.120 4.882 -37.094 1.00 67.44 269 ASP A O 1
ATOM 2041 N N . PHE A 1 270 ? 22.234 6.119 -35.586 1.00 68.69 270 PHE A N 1
ATOM 2042 C CA . PHE A 1 270 ? 22.055 7.400 -36.271 1.00 68.69 270 PHE A CA 1
ATOM 2043 C C . PHE A 1 270 ? 23.152 7.674 -37.302 1.00 68.69 270 PHE A C 1
ATOM 2045 O O . PHE A 1 270 ? 23.199 8.771 -37.865 1.00 68.69 270 PHE A O 1
ATOM 2052 N N . LYS A 1 271 ? 24.056 6.718 -37.558 1.00 69.19 271 LYS A N 1
ATOM 2053 C CA . LYS A 1 271 ? 24.914 6.810 -38.735 1.00 69.19 271 LYS A CA 1
ATOM 2054 C C . LYS A 1 271 ? 24.032 6.804 -39.969 1.00 69.19 271 LYS A C 1
ATOM 2056 O O . LYS A 1 271 ? 23.106 6.006 -40.099 1.00 69.19 271 LYS A O 1
ATOM 2061 N N . GLU A 1 272 ? 24.345 7.712 -40.881 1.00 65.25 272 GLU A N 1
ATOM 2062 C CA . GLU A 1 272 ? 23.735 7.741 -42.194 1.00 65.25 272 GLU A CA 1
ATOM 2063 C C . GLU A 1 272 ? 23.990 6.379 -42.855 1.00 65.25 272 GLU A C 1
ATOM 2065 O O . GLU A 1 272 ? 25.118 6.054 -43.227 1.00 65.25 272 GLU A O 1
ATOM 2070 N N . GLN A 1 273 ? 22.946 5.557 -42.979 1.00 55.47 273 GLN A N 1
ATOM 2071 C CA . GLN A 1 273 ? 22.972 4.374 -43.836 1.00 55.47 273 GLN A CA 1
ATOM 2072 C C . GLN A 1 273 ? 22.821 4.824 -45.290 1.00 55.47 273 GLN A C 1
ATOM 2074 O O . GLN A 1 273 ? 21.917 4.411 -46.012 1.00 55.47 273 GLN A O 1
ATOM 2079 N N . SER A 1 274 ? 23.711 5.715 -45.721 1.00 56.25 274 SER A N 1
ATOM 2080 C CA . SER A 1 274 ? 24.010 5.871 -47.131 1.00 56.25 274 SER A CA 1
ATOM 2081 C C . SER A 1 274 ? 24.499 4.502 -47.583 1.00 56.25 274 SER A C 1
ATOM 2083 O O . SER A 1 274 ? 25.502 4.013 -47.057 1.00 56.25 274 SER A O 1
ATOM 2085 N N . ALA A 1 275 ? 23.751 3.850 -48.482 1.00 51.41 275 ALA A N 1
ATOM 2086 C CA . ALA A 1 275 ? 24.202 2.643 -49.167 1.00 51.41 275 ALA A CA 1
ATOM 2087 C C . ALA A 1 275 ? 25.681 2.841 -49.513 1.00 51.41 275 ALA A C 1
ATOM 2089 O O . ALA A 1 275 ? 26.020 3.870 -50.104 1.00 51.41 275 ALA A O 1
ATOM 2090 N N . GLY A 1 276 ? 26.523 1.944 -48.983 1.00 45.97 276 GLY A N 1
ATOM 2091 C CA . GLY A 1 276 ? 27.945 2.184 -48.757 1.00 45.97 276 GLY A CA 1
ATOM 2092 C C . GLY A 1 276 ? 28.594 2.939 -49.898 1.00 45.97 276 GLY A C 1
ATOM 2093 O O . GLY A 1 276 ? 28.334 2.602 -51.046 1.00 45.97 276 GLY A O 1
ATOM 2094 N N . GLU A 1 277 ? 29.372 3.967 -49.544 1.00 47.06 277 GLU A N 1
ATOM 2095 C CA . GLU A 1 277 ? 30.322 4.682 -50.394 1.00 47.06 277 GLU A CA 1
ATOM 2096 C C . GLU A 1 277 ? 30.160 4.304 -51.868 1.00 47.06 277 GLU A C 1
ATOM 2098 O O . GLU A 1 277 ? 30.816 3.384 -52.363 1.00 47.06 277 GLU A O 1
ATOM 2103 N N . ARG A 1 278 ? 29.215 4.950 -52.568 1.00 51.50 278 ARG A N 1
ATOM 2104 C CA . ARG A 1 278 ? 29.163 4.856 -54.025 1.00 51.50 278 ARG A CA 1
ATOM 2105 C C . ARG A 1 278 ? 30.425 5.549 -54.504 1.00 51.50 278 ARG A C 1
ATOM 2107 O O . ARG A 1 278 ? 30.402 6.736 -54.808 1.00 51.50 278 ARG A O 1
ATOM 2114 N N . ILE A 1 279 ? 31.541 4.824 -54.485 1.00 51.06 279 ILE A N 1
ATOM 2115 C CA . ILE A 1 279 ? 32.771 5.198 -55.153 1.00 51.06 279 ILE A CA 1
ATOM 2116 C C . ILE A 1 279 ? 32.328 5.303 -56.610 1.00 51.06 279 ILE A C 1
ATOM 2118 O O . ILE A 1 279 ? 32.013 4.267 -57.204 1.00 51.06 279 ILE A O 1
ATOM 2122 N N . PRO A 1 280 ? 32.200 6.510 -57.194 1.00 54.66 280 PRO A N 1
ATOM 2123 C CA . PRO A 1 280 ? 31.929 6.589 -58.616 1.00 54.66 280 PRO A CA 1
ATOM 2124 C C . PRO A 1 280 ? 33.046 5.798 -59.292 1.00 54.66 280 PRO A C 1
ATOM 2126 O O . PRO A 1 280 ? 34.221 6.021 -58.981 1.00 54.66 280 PRO A O 1
ATOM 2129 N N . ALA A 1 281 ? 32.687 4.824 -60.136 1.00 59.47 281 ALA A N 1
ATOM 2130 C CA . ALA A 1 281 ? 33.666 4.003 -60.837 1.00 59.47 281 ALA A CA 1
ATOM 2131 C C . ALA A 1 281 ? 34.739 4.935 -61.408 1.00 59.47 281 ALA A C 1
ATOM 2133 O O . ALA A 1 281 ? 34.408 5.880 -62.129 1.00 59.47 281 ALA A O 1
ATOM 2134 N N . LYS A 1 282 ? 36.004 4.729 -61.011 1.00 68.75 282 LYS A N 1
ATOM 2135 C CA . LYS A 1 282 ? 37.107 5.622 -61.385 1.00 68.75 282 LYS A CA 1
ATOM 2136 C C . LYS A 1 282 ? 37.033 5.854 -62.900 1.00 68.75 282 LYS A C 1
ATOM 2138 O O . LYS A 1 282 ? 37.090 4.867 -63.637 1.00 68.75 282 LYS A O 1
ATOM 2143 N N . PRO A 1 283 ? 36.875 7.103 -63.378 1.00 71.44 283 PRO A N 1
ATOM 2144 C CA . PRO A 1 283 ? 36.746 7.357 -64.806 1.00 71.44 283 PRO A CA 1
ATOM 2145 C C . PRO A 1 283 ? 37.986 6.814 -65.519 1.00 71.44 283 PRO A C 1
ATOM 2147 O O . PRO A 1 283 ? 39.099 6.949 -64.999 1.00 71.44 283 PRO A O 1
ATOM 2150 N N . PHE A 1 284 ? 37.799 6.177 -66.681 1.00 78.75 284 PHE A N 1
ATOM 2151 C CA . PHE A 1 284 ? 38.940 5.725 -67.476 1.00 78.75 284 PHE A CA 1
ATOM 2152 C C . PHE A 1 284 ? 39.849 6.915 -67.778 1.00 78.75 284 PHE A C 1
ATOM 2154 O O . PHE A 1 284 ? 39.387 8.000 -68.144 1.00 78.75 284 PHE A O 1
ATOM 2161 N N . THR A 1 285 ? 41.156 6.712 -67.663 1.00 84.12 285 THR A N 1
ATOM 2162 C CA . THR A 1 285 ? 42.116 7.651 -68.240 1.00 84.12 285 THR A CA 1
ATOM 2163 C C . THR A 1 285 ? 41.947 7.684 -69.763 1.00 84.12 285 THR A C 1
ATOM 2165 O O . THR A 1 285 ? 41.446 6.737 -70.372 1.00 84.12 285 THR A O 1
ATOM 2168 N N . ALA A 1 286 ? 42.395 8.760 -70.417 1.00 82.69 286 ALA A N 1
ATOM 2169 C CA . ALA A 1 286 ? 42.290 8.885 -71.875 1.00 82.69 286 ALA A CA 1
ATOM 2170 C C . ALA A 1 286 ? 42.948 7.706 -72.628 1.00 82.69 286 ALA A C 1
ATOM 2172 O O . ALA A 1 286 ? 42.471 7.310 -73.688 1.00 82.69 286 ALA A O 1
ATOM 2173 N N . GLN A 1 287 ? 44.012 7.123 -72.062 1.00 85.25 287 GLN A N 1
ATOM 2174 C CA . GLN A 1 287 ? 44.701 5.958 -72.623 1.00 85.25 287 GLN A CA 1
ATOM 2175 C C . GLN A 1 287 ? 43.884 4.668 -72.467 1.00 85.25 287 GLN A C 1
ATOM 2177 O O . GLN A 1 287 ? 43.743 3.922 -73.433 1.00 85.25 287 GLN A O 1
ATOM 2182 N N . GLU A 1 288 ? 43.299 4.426 -71.291 1.00 86.44 288 GLU A N 1
ATOM 2183 C CA . GLU A 1 288 ? 42.445 3.254 -71.042 1.00 86.44 288 GLU A CA 1
ATOM 2184 C C . GLU A 1 288 ? 41.166 3.299 -71.884 1.00 86.44 288 GLU A C 1
ATOM 2186 O O . GLU A 1 288 ? 40.757 2.284 -72.446 1.00 86.44 288 GLU A O 1
ATOM 2191 N N . LEU A 1 289 ? 40.562 4.483 -72.024 1.00 87.25 289 LEU A N 1
ATOM 2192 C CA . LEU A 1 289 ? 39.372 4.674 -72.847 1.00 87.25 289 LEU A CA 1
ATOM 2193 C C . LEU A 1 289 ? 39.667 4.428 -74.331 1.00 87.25 289 LEU A C 1
ATOM 2195 O O . LEU A 1 289 ? 38.874 3.782 -75.012 1.00 87.25 289 LEU A O 1
ATOM 2199 N N . ALA A 1 290 ? 40.812 4.905 -74.829 1.00 87.69 290 ALA A N 1
ATOM 2200 C CA . ALA A 1 290 ? 41.231 4.670 -76.208 1.00 87.69 290 ALA A CA 1
ATOM 2201 C C . ALA A 1 290 ? 41.514 3.184 -76.480 1.00 87.69 290 ALA A C 1
ATOM 2203 O O . ALA A 1 290 ? 41.066 2.662 -77.499 1.00 87.69 290 ALA A O 1
ATOM 2204 N N . ALA A 1 291 ? 42.201 2.492 -75.563 1.00 90.62 291 ALA A N 1
ATOM 2205 C CA . ALA A 1 291 ? 42.474 1.061 -75.684 1.00 90.62 291 ALA A CA 1
ATOM 2206 C C . ALA A 1 291 ? 41.174 0.240 -75.713 1.00 90.62 291 ALA A C 1
ATOM 2208 O O . ALA A 1 291 ? 40.952 -0.531 -76.644 1.00 90.62 291 ALA A O 1
ATOM 2209 N N . LYS A 1 292 ? 40.261 0.488 -74.766 1.00 89.56 292 LYS A N 1
ATOM 2210 C CA . LYS A 1 292 ? 38.962 -0.198 -74.717 1.00 89.56 292 LYS A CA 1
ATOM 2211 C C . LYS A 1 292 ? 38.068 0.114 -75.914 1.00 89.56 292 LYS A C 1
ATOM 2213 O O . LYS A 1 292 ? 37.342 -0.758 -76.377 1.00 89.56 292 LYS A O 1
ATOM 2218 N N . ALA A 1 293 ? 38.110 1.339 -76.437 1.00 91.19 293 ALA A N 1
ATOM 2219 C CA . ALA A 1 293 ? 37.359 1.694 -77.638 1.00 91.19 293 ALA A CA 1
ATOM 2220 C C . ALA A 1 293 ? 37.880 0.956 -78.884 1.00 91.19 293 ALA A C 1
ATOM 2222 O O . ALA A 1 293 ? 37.077 0.570 -79.732 1.00 91.19 293 ALA A O 1
ATOM 2223 N N . LEU A 1 294 ? 39.193 0.722 -78.986 1.00 91.62 294 LEU A N 1
ATOM 2224 C CA . LEU A 1 294 ? 39.775 -0.093 -80.056 1.00 91.62 294 LEU A CA 1
ATOM 2225 C C . LEU A 1 294 ? 39.382 -1.567 -79.917 1.00 91.62 294 LEU A C 1
ATOM 2227 O O . LEU A 1 294 ? 38.919 -2.152 -80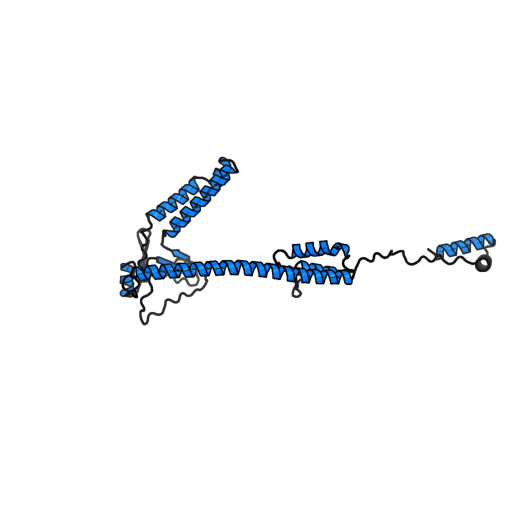.891 1.00 91.62 294 LEU A O 1
ATOM 2231 N N . GLU A 1 295 ? 39.470 -2.136 -78.712 1.00 91.44 295 GLU A N 1
ATOM 2232 C CA . GLU A 1 295 ? 39.016 -3.509 -78.439 1.00 91.44 295 GLU A CA 1
ATOM 2233 C C . GLU A 1 295 ? 37.533 -3.694 -78.791 1.00 91.44 295 GLU A C 1
ATOM 2235 O O . GLU A 1 295 ? 37.156 -4.657 -79.459 1.00 91.44 295 GLU A O 1
ATOM 2240 N N . PHE A 1 296 ? 36.684 -2.739 -78.399 1.00 89.94 296 PHE A N 1
ATOM 2241 C CA . PHE A 1 296 ? 35.259 -2.761 -78.719 1.00 89.94 296 PHE A CA 1
ATOM 2242 C C . PHE A 1 296 ? 35.015 -2.654 -80.231 1.00 89.94 296 PHE A C 1
ATOM 2244 O O . PHE A 1 296 ? 34.187 -3.375 -80.784 1.00 89.94 296 PHE A O 1
ATOM 2251 N N . GLN A 1 297 ? 35.768 -1.801 -80.929 1.00 91.75 297 GLN A N 1
ATOM 2252 C CA . GLN A 1 297 ? 35.684 -1.675 -82.383 1.00 91.75 297 GLN A CA 1
ATOM 2253 C C . GLN A 1 297 ? 36.116 -2.963 -83.104 1.00 91.75 297 GLN A C 1
ATOM 2255 O O . GLN A 1 297 ? 35.482 -3.354 -84.086 1.00 91.75 297 GLN A O 1
ATOM 2260 N N . GLU A 1 298 ? 37.166 -3.635 -82.631 1.00 90.25 298 GLU A N 1
ATOM 2261 C CA . GLU A 1 298 ? 37.620 -4.919 -83.174 1.00 90.25 298 GLU A CA 1
ATOM 2262 C C . GLU A 1 298 ? 36.612 -6.043 -82.912 1.00 90.25 298 GLU A C 1
ATOM 2264 O O . GLU A 1 298 ? 36.321 -6.823 -83.823 1.00 90.25 298 GLU A O 1
ATOM 2269 N N . ALA A 1 299 ? 36.020 -6.088 -81.716 1.00 89.94 299 ALA A N 1
ATOM 2270 C CA . ALA A 1 299 ? 34.981 -7.051 -81.364 1.00 89.94 299 ALA A CA 1
ATOM 2271 C C . ALA A 1 299 ? 33.724 -6.888 -82.236 1.00 89.94 299 ALA A C 1
ATOM 2273 O O . ALA A 1 299 ? 33.199 -7.869 -82.765 1.00 89.94 299 ALA A O 1
ATOM 2274 N N . GLU A 1 300 ? 33.270 -5.653 -82.452 1.00 89.56 300 GLU A N 1
ATOM 2275 C CA . GLU A 1 300 ? 32.125 -5.358 -83.320 1.00 89.56 300 GLU A CA 1
ATOM 2276 C C . GLU A 1 300 ? 32.429 -5.694 -84.786 1.00 89.56 300 GLU A C 1
ATOM 2278 O O . GLU A 1 300 ? 31.604 -6.305 -85.475 1.00 89.56 300 GLU A O 1
ATOM 2283 N N . LYS A 1 301 ? 33.653 -5.400 -85.244 1.00 89.31 301 LYS A N 1
ATOM 2284 C CA . LYS A 1 301 ? 34.120 -5.761 -86.587 1.00 89.31 301 LYS A CA 1
ATOM 2285 C C . LYS A 1 301 ? 34.163 -7.277 -86.786 1.00 89.31 301 LYS A C 1
ATOM 2287 O O . LYS A 1 301 ? 33.772 -7.748 -87.853 1.00 89.31 301 LYS A O 1
ATOM 2292 N N . ALA A 1 302 ? 34.579 -8.044 -85.776 1.00 90.56 302 ALA A N 1
ATOM 2293 C CA . ALA A 1 302 ? 34.541 -9.508 -85.804 1.00 90.56 302 ALA A CA 1
ATOM 2294 C C . ALA A 1 302 ? 33.105 -10.056 -85.909 1.00 90.56 302 ALA A C 1
ATOM 2296 O O . ALA A 1 302 ? 32.885 -11.114 -86.493 1.00 90.56 302 ALA A O 1
ATOM 2297 N N . GLN A 1 303 ? 32.118 -9.305 -85.415 1.00 89.56 303 GLN A N 1
ATOM 2298 C CA . GLN A 1 303 ? 30.689 -9.604 -85.551 1.00 89.56 303 GLN A CA 1
ATOM 2299 C C . GLN A 1 303 ? 30.060 -9.009 -86.828 1.00 89.56 303 GLN A C 1
ATOM 2301 O O . GLN A 1 303 ? 28.837 -9.000 -86.973 1.00 89.56 303 GLN A O 1
ATOM 2306 N N . GLY A 1 304 ? 30.877 -8.504 -87.762 1.00 89.69 304 GLY A N 1
ATOM 2307 C CA . GLY A 1 304 ? 30.434 -7.953 -89.044 1.00 89.69 304 GLY A CA 1
ATOM 2308 C C . GLY A 1 304 ? 29.847 -6.539 -88.972 1.00 89.69 304 GLY A C 1
ATOM 2309 O O . GLY A 1 304 ? 29.326 -6.053 -89.976 1.00 89.69 304 GLY A O 1
ATOM 2310 N N . ARG A 1 305 ? 29.927 -5.861 -87.819 1.00 89.00 305 ARG A N 1
ATOM 2311 C CA . ARG A 1 305 ? 29.442 -4.487 -87.628 1.00 89.00 305 ARG A CA 1
ATOM 2312 C C . ARG A 1 305 ? 30.614 -3.512 -87.651 1.00 89.00 305 ARG A C 1
ATOM 2314 O O . ARG A 1 305 ? 31.523 -3.582 -86.832 1.00 89.00 305 ARG A O 1
ATOM 2321 N N . VAL A 1 306 ? 30.605 -2.581 -88.601 1.00 89.56 306 VAL A N 1
ATOM 2322 C CA . VAL A 1 306 ? 31.632 -1.534 -88.683 1.00 89.56 306 VAL A CA 1
ATOM 2323 C C . VAL A 1 306 ? 31.132 -0.305 -87.934 1.00 89.56 306 VAL A C 1
ATOM 2325 O O . VAL A 1 306 ? 30.222 0.373 -88.401 1.00 89.56 306 VAL A O 1
ATOM 2328 N N . ILE A 1 307 ? 31.735 -0.020 -86.780 1.00 90.62 307 ILE A N 1
ATOM 2329 C CA . ILE A 1 307 ? 31.454 1.181 -85.984 1.00 90.62 307 ILE A CA 1
ATOM 2330 C C . ILE A 1 307 ? 32.626 2.165 -86.039 1.00 90.62 307 ILE A C 1
ATOM 2332 O O . ILE A 1 307 ? 33.788 1.773 -86.190 1.00 90.62 307 ILE A O 1
ATOM 2336 N N . HIS A 1 308 ? 32.328 3.457 -85.913 1.00 91.62 308 HIS A N 1
ATOM 2337 C CA . HIS A 1 308 ? 33.353 4.497 -85.822 1.00 91.62 308 HIS A CA 1
ATOM 2338 C C . HIS A 1 308 ? 33.932 4.587 -84.406 1.00 91.62 308 HIS A C 1
ATOM 2340 O O . HIS A 1 308 ? 33.245 4.311 -83.425 1.00 91.62 308 HIS A O 1
ATOM 2346 N N . ILE A 1 309 ? 35.181 5.049 -84.285 1.00 88.75 309 ILE A N 1
ATOM 2347 C CA . ILE A 1 309 ? 35.870 5.139 -82.988 1.00 88.75 309 ILE A CA 1
ATOM 2348 C C . ILE A 1 309 ? 35.117 6.015 -81.972 1.00 88.75 309 ILE A C 1
ATOM 2350 O O . ILE A 1 309 ? 35.068 5.688 -80.794 1.00 88.75 309 ILE A O 1
ATOM 2354 N N . SER A 1 310 ? 34.441 7.077 -82.418 1.00 88.31 310 SER A N 1
ATOM 2355 C CA . SER A 1 310 ? 33.604 7.921 -81.554 1.00 88.31 310 SER A CA 1
ATOM 2356 C C . SER A 1 310 ? 32.385 7.180 -80.993 1.00 88.31 310 SER A C 1
ATOM 2358 O O . SER A 1 310 ? 31.997 7.404 -79.850 1.00 88.31 310 SER A O 1
ATOM 2360 N N . GLN A 1 311 ? 31.799 6.265 -81.769 1.00 88.75 311 GLN A N 1
ATOM 2361 C CA . GLN A 1 311 ? 30.696 5.413 -81.319 1.00 88.75 311 GLN A CA 1
ATOM 2362 C C . GLN A 1 311 ? 31.190 4.350 -80.334 1.00 88.75 311 GLN A C 1
ATOM 2364 O O . GLN A 1 311 ? 30.518 4.093 -79.339 1.00 88.75 311 GLN A O 1
ATOM 2369 N N . ALA A 1 312 ? 32.380 3.789 -80.574 1.00 88.88 312 ALA A N 1
ATOM 2370 C CA . ALA A 1 312 ? 33.017 2.849 -79.657 1.00 88.88 312 ALA A CA 1
ATOM 2371 C C . ALA A 1 312 ? 33.332 3.501 -78.299 1.00 88.88 312 ALA A C 1
ATOM 2373 O O . ALA A 1 312 ? 33.011 2.934 -77.260 1.00 88.88 312 ALA A O 1
ATOM 2374 N N . VAL A 1 313 ? 33.872 4.726 -78.297 1.00 89.88 313 VAL A N 1
ATOM 2375 C CA . VAL A 1 313 ? 34.129 5.499 -77.069 1.00 89.88 313 VAL A CA 1
ATOM 2376 C C . VAL A 1 313 ? 32.840 5.733 -76.277 1.00 89.88 313 VAL A C 1
ATOM 2378 O O . VAL A 1 313 ? 32.805 5.465 -75.077 1.00 89.88 313 VAL A O 1
ATOM 2381 N N . ASN A 1 314 ? 31.766 6.167 -76.943 1.00 87.50 314 ASN A N 1
ATOM 2382 C CA . ASN A 1 314 ? 30.478 6.398 -76.286 1.00 87.50 314 ASN A CA 1
ATOM 2383 C C . ASN A 1 314 ? 29.882 5.104 -75.706 1.00 87.50 314 ASN A C 1
ATOM 2385 O O . ASN A 1 314 ? 29.322 5.123 -74.612 1.00 87.50 314 ASN A O 1
ATOM 2389 N N . ALA A 1 315 ? 30.012 3.977 -76.413 1.00 87.19 315 ALA A N 1
ATOM 2390 C CA . ALA A 1 315 ? 29.538 2.679 -75.937 1.00 87.19 315 ALA A CA 1
ATOM 2391 C C . ALA A 1 315 ? 30.305 2.211 -74.690 1.00 87.19 315 ALA A C 1
ATOM 2393 O O . ALA A 1 315 ? 29.685 1.801 -73.711 1.00 87.19 315 ALA A O 1
ATOM 2394 N N . VAL A 1 316 ? 31.635 2.347 -74.688 1.00 88.44 316 VAL A N 1
ATOM 2395 C CA . VAL A 1 316 ? 32.490 2.002 -73.540 1.00 88.44 316 VAL A CA 1
ATOM 2396 C C . VAL A 1 316 ? 32.190 2.892 -72.328 1.00 88.44 316 VAL A C 1
ATOM 2398 O O . VAL A 1 316 ? 32.113 2.395 -71.205 1.00 88.44 316 VAL A O 1
ATOM 2401 N N . GLN A 1 317 ? 31.962 4.194 -72.532 1.00 85.69 317 GLN A N 1
ATOM 2402 C CA . GLN A 1 317 ? 31.561 5.109 -71.453 1.00 85.69 317 GLN A CA 1
ATOM 2403 C C . GLN A 1 317 ? 30.179 4.768 -70.883 1.00 85.69 317 GLN A C 1
ATOM 2405 O O . GLN A 1 317 ? 29.991 4.805 -69.669 1.00 85.69 317 GLN A O 1
ATOM 2410 N N . LYS A 1 318 ? 29.220 4.394 -71.738 1.00 84.12 318 LYS A N 1
ATOM 2411 C CA . LYS A 1 318 ? 27.886 3.970 -71.299 1.00 84.12 318 LYS A CA 1
ATOM 2412 C C . LYS A 1 318 ? 27.939 2.673 -70.490 1.00 84.12 318 LYS A C 1
ATOM 2414 O O . LYS A 1 318 ? 27.331 2.607 -69.431 1.00 84.12 318 LYS A O 1
ATOM 2419 N N . GLN A 1 319 ? 28.721 1.689 -70.932 1.00 81.38 319 GLN A N 1
ATOM 2420 C CA . GLN A 1 319 ? 28.936 0.445 -70.184 1.00 81.38 319 GLN A CA 1
ATOM 2421 C C . GLN A 1 319 ? 29.584 0.692 -68.816 1.00 81.38 319 GLN A C 1
ATOM 2423 O O . GLN A 1 319 ? 29.245 0.016 -67.852 1.00 81.38 319 GLN A O 1
ATOM 2428 N N . GLN A 1 320 ? 30.486 1.673 -68.706 1.00 77.69 320 GLN A N 1
ATOM 2429 C CA . GLN A 1 320 ? 31.072 2.055 -67.418 1.00 77.69 320 GLN A CA 1
ATOM 2430 C C . GLN A 1 320 ? 30.032 2.638 -66.451 1.00 77.69 320 GLN A C 1
ATOM 2432 O O . GLN A 1 320 ? 30.096 2.365 -65.256 1.00 77.69 320 GLN A O 1
ATOM 2437 N N . LEU A 1 321 ? 29.094 3.438 -66.963 1.00 74.00 321 LEU A N 1
ATOM 2438 C CA . LEU A 1 321 ? 28.000 4.011 -66.176 1.00 74.00 321 LEU A CA 1
ATOM 2439 C C . LEU A 1 321 ? 27.003 2.932 -65.734 1.00 74.00 321 LEU A C 1
ATOM 2441 O O . LEU A 1 321 ? 26.617 2.917 -64.573 1.00 74.00 321 LEU A O 1
ATOM 2445 N N . GLU A 1 322 ? 26.657 2.002 -66.628 1.00 74.38 322 GLU A N 1
ATOM 2446 C CA . GLU A 1 322 ? 25.752 0.879 -66.336 1.00 74.38 322 GLU A CA 1
ATOM 2447 C C . GLU A 1 322 ? 26.363 -0.133 -65.348 1.00 74.38 322 GLU A C 1
ATOM 2449 O O . GLU A 1 322 ? 25.638 -0.751 -64.583 1.00 74.38 322 GLU A O 1
ATOM 2454 N N . GLN A 1 323 ? 27.692 -0.294 -65.315 1.00 62.03 323 GLN A N 1
ATOM 2455 C CA . GLN A 1 323 ? 28.387 -1.117 -64.308 1.00 62.03 323 GLN A CA 1
ATOM 2456 C C . GLN A 1 323 ? 28.536 -0.428 -62.939 1.00 62.03 323 GLN A C 1
ATOM 2458 O O . GLN A 1 323 ? 29.017 -1.051 -61.993 1.00 62.03 323 GLN A O 1
ATOM 2463 N N . ALA A 1 324 ? 28.179 0.855 -62.842 1.00 57.50 324 ALA A N 1
ATOM 2464 C CA . ALA A 1 324 ? 28.229 1.652 -61.618 1.00 57.50 324 ALA A CA 1
ATOM 2465 C C . ALA A 1 324 ? 26.835 1.900 -60.996 1.00 57.50 324 ALA A C 1
ATOM 2467 O O . ALA A 1 324 ? 26.737 2.625 -59.996 1.00 57.50 324 ALA A O 1
ATOM 2468 N N . GLU A 1 325 ? 25.770 1.356 -61.598 1.00 49.56 325 GLU A N 1
ATOM 2469 C CA . GLU A 1 325 ? 24.391 1.266 -61.079 1.00 49.56 325 GLU A CA 1
ATOM 2470 C C . GLU A 1 325 ? 24.111 -0.119 -60.489 1.00 49.56 325 GLU A C 1
ATOM 2472 O O . GLU A 1 325 ? 23.404 -0.148 -59.457 1.00 49.56 325 GLU A O 1
#

Secondary structure (DSSP, 8-state):
--EEEEETTEEEEE-S---HHHHHHHHTT---EEEEEEE-TT-TT-SSTTS-EEEEEEEESSPPP--TTPPP--------TTEEEEE----HHHHHHHHHHHHHHHHHHHHHHHHS-HHHHHHHS-HHHHHHHHHHHHHHHHHS---------TT--S----HHHHHHHHHHHHHHHHHHHHHHHHHHHHHHHHHHHHHHHHHHHHHHHHHHHHHTTSS-GGGHHHHHHHHHHHTTT--EEEESSTT--EEEEHHHHHHHHHHHSPPP--S---SS-----PPPPHHHHHHHHHHHHHHHHHTT----HHHHHHHHHHHHHHTT-

Radius of gyration: 46.85 Å; chains: 1; bounding box: 91×59×140 Å